Protein AF-0000000086877963 (afdb_homodimer)

Secondary structure (DSSP, 8-state):
--EEEEEEEEPSEEE--HHHHHHHH-TT----EEEE-SSTT-EEEEEEEEEE-SS-EEEEEEEEES--SS-EEEE-HHHHHHHT--PPEE-TT--TT---EEEE-SS-EEEESS-EEEEPPEEEE-HHHHHHHT--TT-EEEEEE-STT-EEEEEEEEEE-TTPPSEEEEEHHHHHHHT--TT-EEEE--/--EEEEEEEEPSEEE--HHHHHHHH-TT----EEEE-SSTT-EEEEEEEEEE-SS-EEEEEEEEES--SS-EEEE-HHHHHHHT--PPEE-TT--TT---EEEE-SS-EEEESS-EEEEPPEEEE-HHHHHHHT--TT-EEEEEE-STT-EEEEEEEEEE-TTPPSEEEEEHHHHHHHT--TT-EEEE--

Structure (mmCIF, N/CA/C/O backbone):
data_AF-0000000086877963-model_v1
#
loop_
_entity.id
_entity.type
_entity.pdbx_description
1 polymer 'Phosphate propanoyltransferase'
#
loop_
_atom_site.group_PDB
_atom_site.id
_atom_site.type_symbol
_atom_site.label_atom_id
_atom_site.label_alt_id
_atom_site.label_comp_id
_atom_site.label_asym_id
_atom_site.label_entity_id
_atom_site.label_seq_id
_atom_site.pdbx_PDB_ins_code
_atom_site.Cartn_x
_atom_site.Cartn_y
_atom_site.Cartn_z
_atom_site.occupancy
_atom_site.B_iso_or_equiv
_atom_site.auth_seq_id
_atom_site.auth_comp_id
_atom_site.auth_asym_id
_atom_site.auth_atom_id
_atom_site.pdbx_PDB_model_num
ATOM 1 N N . MET A 1 1 ? -25.719 -16.641 6.152 1 72.56 1 MET A N 1
ATOM 2 C CA . MET A 1 1 ? -24.453 -17.188 6.598 1 72.56 1 MET A CA 1
ATOM 3 C C . MET A 1 1 ? -23.297 -16.266 6.195 1 72.56 1 MET A C 1
ATOM 5 O O . MET A 1 1 ? -23.312 -15.688 5.105 1 72.56 1 MET A O 1
ATOM 9 N N . THR A 1 2 ? -22.266 -15.891 7.117 1 88.88 2 THR A N 1
ATOM 10 C CA . THR A 1 2 ? -21.125 -15.031 6.855 1 88.88 2 THR A CA 1
ATOM 11 C C . THR A 1 2 ? -20.078 -15.75 5.996 1 88.88 2 THR A C 1
ATOM 13 O O . THR A 1 2 ? -19.766 -16.922 6.242 1 88.88 2 THR A O 1
ATOM 16 N N . LYS A 1 3 ? -19.781 -15.211 4.777 1 96.75 3 LYS A N 1
ATOM 17 C CA . LYS A 1 3 ? -18.766 -15.758 3.881 1 96.75 3 LYS A CA 1
ATOM 18 C C . LYS A 1 3 ? -17.391 -15.188 4.203 1 96.75 3 LYS A C 1
ATOM 20 O O . LYS A 1 3 ? -17.078 -14.047 3.859 1 96.75 3 LYS A O 1
ATOM 25 N N . THR A 1 4 ? -16.625 -16.016 4.969 1 97.81 4 THR A N 1
ATOM 26 C CA . THR A 1 4 ? -15.305 -15.555 5.367 1 97.81 4 THR A CA 1
ATOM 27 C C . THR A 1 4 ? -14.211 -16.375 4.668 1 97.81 4 THR A C 1
ATOM 29 O O . THR A 1 4 ? -14.398 -17.562 4.395 1 97.81 4 THR A O 1
ATOM 32 N N . VAL A 1 5 ? -13.156 -15.75 4.367 1 98.19 5 VAL A N 1
ATOM 33 C CA . VAL A 1 5 ? -12.031 -16.391 3.693 1 98.19 5 VAL A CA 1
ATOM 34 C C . VAL A 1 5 ? -10.727 -16.016 4.395 1 98.19 5 VAL A C 1
ATOM 36 O O . VAL A 1 5 ? -10.586 -14.898 4.895 1 98.19 5 VAL A O 1
ATOM 39 N N . PRO A 1 6 ? -9.773 -16.953 4.484 1 98.31 6 PRO A N 1
ATOM 40 C CA . PRO A 1 6 ? -8.453 -16.562 4.98 1 98.31 6 PRO A CA 1
ATOM 41 C C . PRO A 1 6 ? -7.711 -15.633 4.031 1 98.31 6 PRO A C 1
ATOM 43 O O . PRO A 1 6 ? -7.852 -15.742 2.811 1 98.31 6 PRO A O 1
ATOM 46 N N . VAL A 1 7 ? -6.922 -14.734 4.633 1 98.62 7 VAL A N 1
ATOM 47 C CA . VAL A 1 7 ? -6.176 -13.758 3.84 1 98.62 7 VAL A CA 1
ATOM 48 C C . VAL A 1 7 ? -4.727 -14.219 3.689 1 98.62 7 VAL A C 1
ATOM 50 O O . VAL A 1 7 ? -4.059 -14.523 4.68 1 98.62 7 VAL A O 1
ATOM 53 N N . GLY A 1 8 ? -4.293 -14.359 2.484 1 98.38 8 GLY A N 1
ATOM 54 C CA . GLY A 1 8 ? -2.887 -14.531 2.158 1 98.38 8 GLY A CA 1
ATOM 55 C C . GLY A 1 8 ? -2.254 -13.273 1.584 1 98.38 8 GLY A C 1
ATOM 56 O O . GLY A 1 8 ? -2.672 -12.789 0.53 1 98.38 8 GLY A O 1
ATOM 57 N N . VAL A 1 9 ? -1.274 -12.742 2.283 1 98.38 9 VAL A N 1
ATOM 58 C CA . VAL A 1 9 ? -0.547 -11.578 1.785 1 98.38 9 VAL A CA 1
ATOM 59 C C . VAL A 1 9 ? 0.636 -12.039 0.934 1 98.38 9 VAL A C 1
ATOM 61 O O . VAL A 1 9 ? 1.526 -12.734 1.422 1 98.38 9 VAL A O 1
ATOM 64 N N . SER A 1 10 ? 0.587 -11.586 -0.248 1 97.25 10 SER A N 1
ATOM 65 C CA . SER A 1 10 ? 1.63 -12 -1.181 1 97.25 10 SER A CA 1
ATOM 66 C C . SER A 1 10 ? 2.744 -10.961 -1.262 1 97.25 10 SER A C 1
ATOM 68 O O . SER A 1 10 ? 2.527 -9.844 -1.734 1 97.25 10 SER A O 1
ATOM 70 N N . ALA A 1 11 ? 3.924 -11.352 -0.875 1 96.31 11 ALA A N 1
ATOM 71 C CA . ALA A 1 11 ? 5.125 -10.562 -1.152 1 96.31 11 ALA A CA 1
ATOM 72 C C . ALA A 1 11 ? 5.586 -10.758 -2.594 1 96.31 11 ALA A C 1
ATOM 74 O O . ALA A 1 11 ? 4.992 -11.539 -3.342 1 96.31 11 ALA A O 1
ATOM 75 N N . ARG A 1 12 ? 6.535 -9.93 -2.988 1 98.69 12 ARG A N 1
ATOM 76 C CA . ARG A 1 12 ? 7.086 -10.133 -4.324 1 98.69 12 ARG A CA 1
ATOM 77 C C . ARG A 1 12 ? 7.645 -11.547 -4.48 1 98.69 12 ARG A C 1
ATOM 79 O O . ARG A 1 12 ? 8.266 -12.078 -3.559 1 98.69 12 ARG A O 1
ATOM 86 N N . HIS A 1 13 ? 7.371 -12.156 -5.562 1 98.88 13 HIS A N 1
ATOM 87 C CA . HIS A 1 13 ? 7.828 -13.508 -5.867 1 98.88 13 HIS A CA 1
ATOM 88 C C . HIS A 1 13 ? 7.867 -13.75 -7.375 1 98.88 13 HIS A C 1
ATOM 90 O O . HIS A 1 13 ? 7.348 -12.945 -8.148 1 98.88 13 HIS A O 1
ATOM 96 N N . ILE A 1 14 ? 8.492 -14.875 -7.695 1 98.94 14 ILE A N 1
ATOM 97 C CA . ILE A 1 14 ? 8.648 -15.148 -9.117 1 98.94 14 ILE A CA 1
ATOM 98 C C . ILE A 1 14 ? 8.375 -16.625 -9.398 1 98.94 14 ILE A C 1
ATOM 100 O O . ILE A 1 14 ? 8.727 -17.484 -8.594 1 98.94 14 ILE A O 1
ATOM 104 N N . HIS A 1 15 ? 7.684 -16.844 -10.445 1 98.88 15 HIS A N 1
ATOM 105 C CA . HIS A 1 15 ? 7.582 -18.156 -11.07 1 98.88 15 HIS A CA 1
ATOM 106 C C . HIS A 1 15 ? 8.547 -18.297 -12.242 1 98.88 15 HIS A C 1
ATOM 108 O O . HIS A 1 15 ? 8.719 -17.344 -13.023 1 98.88 15 HIS A O 1
ATOM 114 N N . VAL A 1 16 ? 9.117 -19.484 -12.383 1 98.94 16 VAL A N 1
ATOM 115 C CA . VAL A 1 16 ? 10.133 -19.625 -13.422 1 98.94 16 VAL A CA 1
ATOM 116 C C . VAL A 1 16 ? 9.859 -20.875 -14.258 1 98.94 16 VAL A C 1
ATOM 118 O O . VAL A 1 16 ? 9.297 -21.844 -13.758 1 98.94 16 VAL A O 1
ATOM 121 N N . SER A 1 17 ? 10.258 -20.781 -15.508 1 98.81 17 SER A N 1
ATOM 122 C CA . SER A 1 17 ? 10.227 -21.969 -16.375 1 98.81 17 SER A CA 1
ATOM 123 C C . SER A 1 17 ? 11.422 -22.875 -16.109 1 98.81 17 SER A C 1
ATOM 125 O O . SER A 1 17 ? 12.43 -22.438 -15.555 1 98.81 17 SER A O 1
ATOM 127 N N . GLN A 1 18 ? 11.234 -24.109 -16.562 1 98.5 18 GLN A N 1
ATOM 128 C CA . GLN A 1 18 ? 12.344 -25.047 -16.391 1 98.5 18 GLN A CA 1
ATOM 129 C C . GLN A 1 18 ? 13.578 -24.562 -17.156 1 98.5 18 GLN A C 1
ATOM 131 O O . GLN A 1 18 ? 14.703 -24.688 -16.672 1 98.5 18 GLN A O 1
ATOM 136 N N . GLU A 1 19 ? 13.375 -24.094 -18.344 1 98.56 19 GLU A N 1
ATOM 137 C CA . GLU A 1 19 ? 14.477 -23.547 -19.125 1 98.56 19 GLU A CA 1
ATOM 138 C C . GLU A 1 19 ? 15.227 -22.453 -18.359 1 98.56 19 GLU A C 1
ATOM 140 O O . GLU A 1 19 ? 16.453 -22.469 -18.297 1 98.56 19 GLU A O 1
ATOM 145 N N . HIS A 1 20 ? 14.484 -21.578 -17.688 1 98.88 20 HIS A N 1
ATOM 146 C CA . HIS A 1 20 ? 15.117 -20.484 -16.969 1 98.88 20 HIS A CA 1
ATOM 147 C C . HIS A 1 20 ? 15.75 -20.969 -15.672 1 98.88 20 HIS A C 1
ATOM 149 O O . HIS A 1 20 ? 16.781 -20.438 -15.234 1 98.88 20 HIS A O 1
ATOM 155 N N . VAL A 1 21 ? 15.188 -22 -15.047 1 98.88 21 VAL A N 1
ATOM 156 C CA . VAL A 1 21 ? 15.836 -22.609 -13.883 1 98.88 21 VAL A CA 1
ATOM 157 C C . VAL A 1 21 ? 17.25 -23.062 -14.258 1 98.88 21 VAL A C 1
ATOM 159 O O . VAL A 1 21 ? 18.203 -22.797 -13.539 1 98.88 21 VAL A O 1
ATOM 162 N N . GLU A 1 22 ? 17.297 -23.672 -15.383 1 98.81 22 GLU A N 1
ATOM 163 C CA . GLU A 1 22 ? 18.578 -24.219 -15.805 1 98.81 22 GLU A CA 1
ATOM 164 C C . GLU A 1 22 ? 19.562 -23.109 -16.156 1 98.81 22 GLU A C 1
ATOM 166 O O . GLU A 1 22 ? 20.766 -23.234 -15.906 1 98.81 22 GLU A O 1
ATOM 171 N N . ILE A 1 23 ? 19.109 -22.047 -16.734 1 98.81 23 ILE A N 1
ATOM 172 C CA . ILE A 1 23 ? 19.969 -20.906 -17.047 1 98.81 23 ILE A CA 1
ATOM 173 C C . ILE A 1 23 ? 20.453 -20.266 -15.758 1 98.81 23 ILE A C 1
ATOM 175 O O . ILE A 1 23 ? 21.641 -19.922 -15.625 1 98.81 23 ILE A O 1
ATOM 179 N N . LEU A 1 24 ? 19.578 -20.141 -14.773 1 98.88 24 LEU A N 1
ATOM 180 C CA . LEU A 1 24 ? 19.828 -19.344 -13.578 1 98.88 24 LEU A CA 1
ATOM 181 C C . LEU A 1 24 ? 20.625 -20.156 -12.555 1 98.88 24 LEU A C 1
ATOM 183 O O . LEU A 1 24 ? 21.359 -19.578 -11.75 1 98.88 24 LEU A O 1
ATOM 187 N N . PHE A 1 25 ? 20.531 -21.5 -12.562 1 98.81 25 PHE A N 1
ATOM 188 C CA . PHE A 1 25 ? 21.094 -22.281 -11.469 1 98.81 25 PHE A CA 1
ATOM 189 C C . PHE A 1 25 ? 21.984 -23.406 -12.008 1 98.81 25 PHE A C 1
ATOM 191 O O . PHE A 1 25 ? 22.688 -24.062 -11.242 1 98.81 25 PHE A O 1
ATOM 198 N N . GLY A 1 26 ? 21.922 -23.641 -13.281 1 98.75 26 GLY A N 1
ATOM 199 C CA . GLY A 1 26 ? 22.734 -24.656 -13.906 1 98.75 26 GLY A CA 1
ATOM 200 C C . GLY A 1 26 ? 21.906 -25.75 -14.586 1 98.75 26 GLY A C 1
ATOM 201 O O . GLY A 1 26 ? 20.812 -26.062 -14.141 1 98.75 26 GLY A O 1
ATOM 202 N N . LYS A 1 27 ? 22.531 -26.391 -15.656 1 98.19 27 LYS A N 1
ATOM 203 C CA . LYS A 1 27 ? 21.859 -27.422 -16.422 1 98.19 27 LYS A CA 1
ATOM 204 C C . LYS A 1 27 ? 21.438 -28.594 -15.531 1 98.19 27 LYS A C 1
ATOM 206 O O . LYS A 1 27 ? 22.234 -29.078 -14.734 1 98.19 27 LYS A O 1
ATOM 211 N N . GLY A 1 28 ? 20.188 -28.953 -15.609 1 98.06 28 GLY A N 1
ATOM 212 C CA . GLY A 1 28 ? 19.672 -30.109 -14.883 1 98.06 28 GLY A CA 1
ATOM 213 C C . GLY A 1 28 ? 19.219 -29.766 -13.469 1 98.06 28 GLY A C 1
ATOM 214 O O . GLY A 1 28 ? 18.75 -30.641 -12.742 1 98.06 28 GLY A O 1
ATOM 215 N N . TYR A 1 29 ? 19.359 -28.547 -13.086 1 98.44 29 TYR A N 1
ATOM 216 C CA . TYR A 1 29 ? 18.984 -28.141 -11.734 1 98.44 29 TYR A CA 1
ATOM 217 C C . TYR A 1 29 ? 17.484 -28.266 -11.508 1 98.44 29 TYR A C 1
ATOM 219 O O . TYR A 1 29 ? 16.688 -28 -12.414 1 98.44 29 TYR A O 1
ATOM 227 N N . GLU A 1 30 ? 17.047 -28.656 -10.297 1 98.38 30 GLU A N 1
ATOM 228 C CA . GLU A 1 30 ? 15.648 -28.719 -9.891 1 98.38 30 GLU A CA 1
ATOM 229 C C . GLU A 1 30 ? 15.398 -27.891 -8.633 1 98.38 30 GLU A C 1
ATOM 231 O O . GLU A 1 30 ? 16.188 -27.922 -7.691 1 98.38 30 GLU A O 1
ATOM 236 N N . LEU A 1 31 ? 14.297 -27.188 -8.656 1 98.75 31 LEU A N 1
ATOM 237 C CA . LEU A 1 31 ? 13.93 -26.406 -7.477 1 98.75 31 LEU A CA 1
ATOM 238 C C . LEU A 1 31 ? 13.734 -27.328 -6.27 1 98.75 31 LEU A C 1
ATOM 240 O O . LEU A 1 31 ? 13.281 -28.469 -6.414 1 98.75 31 LEU A O 1
ATOM 244 N N . THR A 1 32 ? 14.023 -26.766 -5.129 1 98.56 32 THR A N 1
ATOM 245 C CA . THR A 1 32 ? 13.812 -27.516 -3.893 1 98.56 32 THR A CA 1
ATOM 246 C C . THR A 1 32 ? 12.82 -26.797 -2.99 1 98.56 32 THR A C 1
ATOM 248 O O . THR A 1 32 ? 12.844 -25.562 -2.881 1 98.56 32 THR A O 1
ATOM 251 N N . GLU A 1 33 ? 11.992 -27.578 -2.359 1 98.5 33 GLU A N 1
ATOM 252 C CA . GLU A 1 33 ? 10.922 -27 -1.547 1 98.5 33 GLU A CA 1
ATOM 253 C C . GLU A 1 33 ? 11.461 -26.484 -0.218 1 98.5 33 GLU A C 1
ATOM 255 O O . GLU A 1 33 ? 12.133 -27.203 0.515 1 98.5 33 GLU A O 1
ATOM 260 N N . PHE A 1 34 ? 11.328 -25.25 0.099 1 98.69 34 PHE A N 1
ATOM 261 C CA . PHE A 1 34 ? 11.586 -24.641 1.398 1 98.69 34 PHE A CA 1
ATOM 262 C C . PHE A 1 34 ? 10.398 -24.844 2.336 1 98.69 34 PHE A C 1
ATOM 264 O O . PHE A 1 34 ? 10.562 -25.375 3.439 1 98.69 34 PHE A O 1
ATOM 271 N N . LYS A 1 35 ? 9.125 -24.5 1.791 1 97.94 35 LYS A N 1
ATOM 272 C CA . LYS A 1 35 ? 7.895 -24.719 2.547 1 97.94 35 LYS A CA 1
ATOM 273 C C . LYS A 1 35 ? 6.676 -24.75 1.625 1 97.94 35 LYS A C 1
ATOM 275 O O . LYS A 1 35 ? 6.648 -24.047 0.61 1 97.94 35 LYS A O 1
ATOM 280 N N . PRO A 1 36 ? 5.637 -25.484 2.131 1 97.94 36 PRO A N 1
ATOM 281 C CA . PRO A 1 36 ? 4.402 -25.516 1.344 1 97.94 36 PRO A CA 1
ATOM 282 C C . PRO A 1 36 ? 3.605 -24.219 1.45 1 97.94 36 PRO A C 1
ATOM 284 O O . PRO A 1 36 ? 3.689 -23.516 2.463 1 97.94 36 PRO A O 1
ATOM 287 N N . LEU A 1 37 ? 2.869 -23.938 0.411 1 97.56 37 LEU A N 1
ATOM 288 C CA . LEU A 1 37 ? 1.969 -22.797 0.415 1 97.56 37 LEU A CA 1
ATOM 289 C C . LEU A 1 37 ? 0.523 -23.234 0.613 1 97.56 37 LEU A C 1
ATOM 291 O O . LEU A 1 37 ? 0.254 -24.422 0.811 1 97.56 37 LEU A O 1
ATOM 295 N N . SER A 1 38 ? -0.402 -22.25 0.638 1 95.75 38 SER A N 1
ATOM 296 C CA . SER A 1 38 ? -1.805 -22.516 0.932 1 95.75 38 SER A CA 1
ATOM 297 C C . SER A 1 38 ? -2.457 -23.328 -0.187 1 95.75 38 SER A C 1
ATOM 299 O O . SER A 1 38 ? -3.389 -24.094 0.057 1 95.75 38 SER A O 1
ATOM 301 N N . GLN A 1 39 ? -1.96 -23.219 -1.414 1 97.5 39 GLN A N 1
ATOM 302 C CA . GLN A 1 39 ? -2.525 -23.938 -2.547 1 97.5 39 GLN A CA 1
ATOM 303 C C . GLN A 1 39 ? -1.869 -25.297 -2.709 1 97.5 39 GLN A C 1
ATOM 305 O O . GLN A 1 39 ? -0.648 -25.422 -2.596 1 97.5 39 GLN A O 1
ATOM 310 N N . PRO A 1 40 ? -2.707 -26.281 -3.027 1 97.31 40 PRO A N 1
ATOM 311 C CA . PRO A 1 40 ? -2.168 -27.641 -3.139 1 97.31 40 PRO A CA 1
ATOM 312 C C . PRO A 1 40 ? -1.064 -27.75 -4.188 1 97.31 40 PRO A C 1
ATOM 314 O O . PRO A 1 40 ? -1.224 -27.266 -5.312 1 97.31 40 PRO A O 1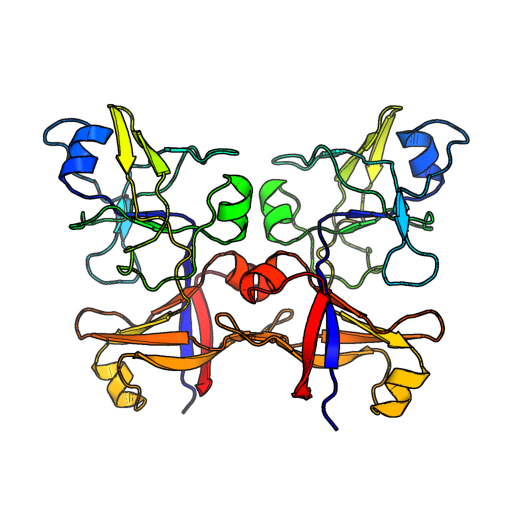
ATOM 317 N N . GLY A 1 41 ? 0.026 -28.375 -3.811 1 97.12 41 GLY A N 1
ATOM 318 C CA . GLY A 1 41 ? 1.11 -28.672 -4.734 1 97.12 41 GLY A CA 1
ATOM 319 C C . GLY A 1 41 ? 2.033 -27.484 -4.965 1 97.12 41 GLY A C 1
ATOM 320 O O . GLY A 1 41 ? 3.07 -27.625 -5.617 1 97.12 41 GLY A O 1
ATOM 321 N N . GLN A 1 42 ? 1.684 -26.344 -4.457 1 98 42 GLN A N 1
ATOM 322 C CA . GLN A 1 42 ? 2.506 -25.156 -4.586 1 98 42 GLN A CA 1
ATOM 323 C C . GLN A 1 42 ? 3.436 -24.984 -3.387 1 98 42 GLN A C 1
ATOM 325 O O . GLN A 1 42 ? 3.076 -25.344 -2.264 1 98 42 GLN A O 1
ATOM 330 N N . TYR A 1 43 ? 4.613 -24.453 -3.627 1 98.62 43 TYR A N 1
ATOM 331 C CA . TYR A 1 43 ? 5.566 -24.297 -2.531 1 98.62 43 TYR A CA 1
ATOM 332 C C . TYR A 1 43 ? 6.5 -23.109 -2.789 1 98.62 43 TYR A C 1
ATOM 334 O O . TYR A 1 43 ? 6.684 -22.703 -3.936 1 98.62 43 TYR A O 1
ATOM 342 N N . ALA A 1 44 ? 6.934 -22.516 -1.75 1 98.75 44 ALA A N 1
ATOM 343 C CA . ALA A 1 44 ? 8.102 -21.641 -1.829 1 98.75 44 ALA A CA 1
ATOM 344 C C . ALA A 1 44 ? 9.391 -22.453 -1.935 1 98.75 44 ALA A C 1
ATOM 346 O O . ALA A 1 44 ? 9.586 -23.406 -1.193 1 98.75 44 ALA A O 1
ATOM 347 N N . ALA A 1 45 ? 10.188 -22.062 -2.84 1 98.88 45 ALA A N 1
ATOM 348 C CA . ALA A 1 45 ? 11.445 -22.781 -3.039 1 98.88 45 ALA A CA 1
ATOM 349 C C . ALA A 1 45 ? 12.555 -22.219 -2.162 1 98.88 45 ALA A C 1
ATOM 351 O O . ALA A 1 45 ? 12.453 -21.078 -1.695 1 98.88 45 ALA A O 1
ATOM 352 N N . ASN A 1 46 ? 13.562 -23 -1.974 1 98.81 46 ASN A N 1
ATOM 353 C CA . ASN A 1 46 ? 14.773 -22.5 -1.317 1 98.81 46 ASN A CA 1
ATOM 354 C C . ASN A 1 46 ? 15.484 -21.453 -2.164 1 98.81 46 ASN A C 1
ATOM 356 O O . ASN A 1 46 ? 16.141 -20.562 -1.629 1 98.81 46 ASN A O 1
ATOM 360 N N . GLU A 1 47 ? 15.359 -21.594 -3.41 1 98.88 47 GLU A N 1
ATOM 361 C CA . GLU A 1 47 ? 16.078 -20.75 -4.371 1 98.8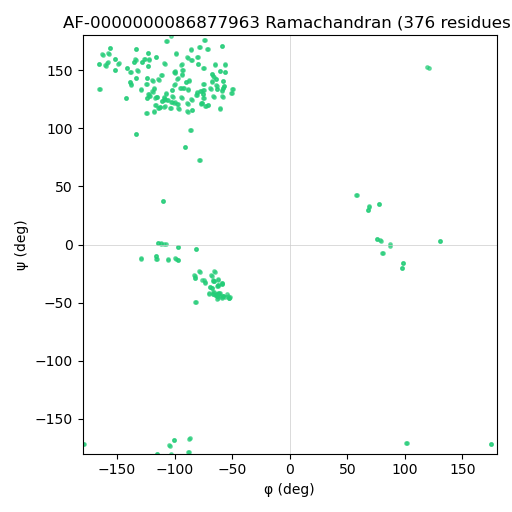8 47 GLU A CA 1
ATOM 362 C C . GLU A 1 47 ? 15.461 -19.359 -4.453 1 98.88 47 GLU A C 1
ATOM 364 O O . GLU A 1 47 ? 14.234 -19.203 -4.418 1 98.88 47 GLU A O 1
ATOM 369 N N . THR A 1 48 ? 16.312 -18.406 -4.504 1 98.88 48 THR A N 1
ATOM 370 C CA . THR A 1 48 ? 15.953 -17.016 -4.777 1 98.88 48 THR A CA 1
ATOM 371 C C . THR A 1 48 ? 16.766 -16.469 -5.941 1 98.88 48 THR A C 1
ATOM 373 O O . THR A 1 48 ? 17.781 -17.047 -6.324 1 98.88 48 THR A O 1
ATOM 376 N N . VAL A 1 49 ? 16.281 -15.414 -6.547 1 98.94 49 VAL A N 1
ATOM 377 C CA . VAL A 1 49 ? 16.984 -14.742 -7.637 1 98.94 49 VAL A CA 1
ATOM 378 C C . VAL A 1 49 ? 16.953 -13.234 -7.418 1 98.94 49 VAL A C 1
ATOM 380 O O . VAL A 1 49 ? 16.141 -12.727 -6.645 1 98.94 49 VAL A O 1
ATOM 383 N N . ALA A 1 50 ? 17.859 -12.555 -8.047 1 98.94 50 ALA A N 1
ATOM 384 C CA . ALA A 1 50 ? 17.797 -11.102 -8.133 1 98.94 50 ALA A CA 1
ATOM 385 C C . ALA A 1 50 ? 16.969 -10.664 -9.336 1 98.94 50 ALA A C 1
ATOM 387 O O . ALA A 1 50 ? 17 -11.305 -10.391 1 98.94 50 ALA A O 1
ATOM 388 N N . VAL A 1 51 ? 16.203 -9.648 -9.188 1 98.94 51 VAL A N 1
ATOM 389 C CA . VAL A 1 51 ? 15.523 -9.016 -10.312 1 98.94 51 VAL A CA 1
ATOM 390 C C . VAL A 1 51 ? 15.992 -7.57 -10.453 1 98.94 51 VAL A C 1
ATOM 392 O O . VAL A 1 51 ? 16.078 -6.84 -9.461 1 98.94 51 VAL A O 1
ATOM 395 N N . ILE A 1 52 ? 16.297 -7.16 -11.656 1 98.81 52 ILE A N 1
ATOM 396 C CA . ILE A 1 52 ? 16.969 -5.891 -11.906 1 98.81 52 ILE A CA 1
ATOM 397 C C . ILE A 1 52 ? 16.141 -5.039 -12.859 1 98.81 52 ILE A C 1
ATOM 399 O O . ILE A 1 52 ? 15.969 -5.391 -14.023 1 98.81 52 ILE A O 1
ATOM 403 N N . GLY A 1 53 ? 15.617 -3.939 -12.367 1 98.19 53 GLY A N 1
ATOM 404 C CA . GLY A 1 53 ? 14.898 -2.979 -13.188 1 98.19 53 GLY A CA 1
ATOM 405 C C . GLY A 1 53 ? 15.734 -1.776 -13.57 1 98.19 53 GLY A C 1
ATOM 406 O O . GLY A 1 53 ? 16.953 -1.772 -13.375 1 98.19 53 GLY A O 1
ATOM 407 N N . SER A 1 54 ? 15.117 -0.762 -14.102 1 98 54 SER A N 1
ATOM 408 C CA . SER A 1 54 ? 15.82 0.4 -14.641 1 98 54 SER A CA 1
ATOM 409 C C . SER A 1 54 ? 16.266 1.337 -13.523 1 98 54 SER A C 1
ATOM 411 O O . SER A 1 54 ? 17.219 2.109 -13.695 1 98 54 SER A O 1
ATOM 413 N N . LYS A 1 55 ? 15.641 1.286 -12.375 1 97.06 55 LYS A N 1
ATOM 414 C CA . LYS A 1 55 ? 15.938 2.25 -11.32 1 97.06 55 LYS A CA 1
ATOM 415 C C . LYS A 1 55 ? 16.531 1.561 -10.102 1 97.06 55 LYS A C 1
ATOM 417 O O . LYS A 1 55 ? 17 2.225 -9.164 1 97.06 55 LYS A O 1
ATOM 422 N N . GLY A 1 56 ? 16.422 0.244 -10.125 1 97.5 56 GLY A N 1
ATOM 423 C CA . GLY A 1 56 ? 16.875 -0.502 -8.961 1 97.5 56 GLY A CA 1
ATOM 424 C C . GLY A 1 56 ? 16.719 -2.004 -9.117 1 97.5 56 GLY A C 1
ATOM 425 O O . GLY A 1 56 ? 16.484 -2.496 -10.227 1 97.5 56 GLY A O 1
ATOM 426 N N . GLN A 1 57 ? 16.984 -2.719 -7.941 1 98.44 57 GLN A N 1
ATOM 427 C CA . GLN A 1 57 ? 16.891 -4.176 -7.984 1 98.44 57 GLN A CA 1
ATOM 428 C C . GLN A 1 57 ? 16.438 -4.738 -6.641 1 98.44 57 GLN A C 1
ATOM 430 O O . GLN A 1 57 ? 16.5 -4.047 -5.621 1 98.44 57 GLN A O 1
ATOM 435 N N . PHE A 1 58 ? 15.898 -5.867 -6.684 1 98.44 58 PHE A N 1
ATOM 436 C CA . PHE A 1 58 ? 15.734 -6.711 -5.508 1 98.44 58 PHE A CA 1
ATOM 437 C C . PHE A 1 58 ? 16.656 -7.918 -5.57 1 98.44 58 PHE A C 1
ATOM 439 O O . PHE A 1 58 ? 16.594 -8.711 -6.516 1 98.44 58 PHE A O 1
ATOM 446 N N . ASP A 1 59 ? 17.422 -8.094 -4.535 1 98.38 59 ASP A N 1
ATOM 447 C CA . ASP A 1 59 ? 18.516 -9.07 -4.59 1 98.38 59 ASP A CA 1
ATOM 448 C C . ASP A 1 59 ? 18 -10.477 -4.309 1 98.38 59 ASP A C 1
ATOM 450 O O . ASP A 1 59 ? 18.594 -11.461 -4.754 1 98.38 59 ASP A O 1
ATOM 454 N N . LYS A 1 60 ? 17 -10.547 -3.58 1 98.38 60 LYS A N 1
ATOM 455 C CA . LYS A 1 60 ? 16.5 -11.852 -3.166 1 98.38 60 LYS A CA 1
ATOM 456 C C . LYS A 1 60 ? 14.984 -11.93 -3.342 1 98.38 60 LYS A C 1
ATOM 458 O O . LYS A 1 60 ? 14.227 -11.547 -2.447 1 98.38 60 LYS A O 1
ATOM 463 N N . VAL A 1 61 ? 14.594 -12.453 -4.453 1 98.88 61 VAL A N 1
ATOM 464 C CA . VAL A 1 61 ? 13.188 -12.695 -4.742 1 98.88 61 VAL A CA 1
ATOM 465 C C . VAL A 1 61 ? 12.898 -14.195 -4.711 1 98.88 61 VAL A C 1
ATOM 467 O O . VAL A 1 61 ? 13.539 -14.969 -5.422 1 98.88 61 VAL A O 1
ATOM 470 N N . ARG A 1 62 ? 11.969 -14.555 -3.928 1 98.88 62 ARG A N 1
ATOM 471 C CA . ARG A 1 62 ? 11.641 -15.961 -3.703 1 98.88 62 ARG A CA 1
ATOM 472 C C . ARG A 1 62 ? 11.016 -16.578 -4.945 1 98.88 62 ARG A C 1
ATOM 474 O O . ARG A 1 62 ? 10.164 -15.969 -5.594 1 98.88 62 ARG A O 1
ATOM 481 N N . ILE A 1 63 ? 11.484 -17.734 -5.273 1 98.94 63 ILE A N 1
ATOM 482 C CA . ILE A 1 63 ? 10.859 -18.5 -6.34 1 98.94 63 ILE A CA 1
ATOM 483 C C . ILE A 1 63 ? 9.734 -19.359 -5.762 1 98.94 63 ILE A C 1
ATOM 485 O O . ILE A 1 63 ? 9.906 -19.984 -4.711 1 98.94 63 ILE A O 1
ATOM 489 N N . LEU A 1 64 ? 8.625 -19.328 -6.41 1 98.88 64 LEU A N 1
ATOM 490 C CA . LEU A 1 64 ? 7.555 -20.266 -6.094 1 98.88 64 LEU A CA 1
ATOM 491 C C . LEU A 1 64 ? 7.504 -21.391 -7.117 1 98.88 64 LEU A C 1
ATOM 493 O O . LEU A 1 64 ? 7.625 -21.156 -8.32 1 98.88 64 LEU A O 1
ATOM 497 N N . GLY A 1 65 ? 7.402 -22.594 -6.551 1 98.62 65 GLY A N 1
ATOM 498 C CA . GLY A 1 65 ? 7.301 -23.766 -7.418 1 98.62 65 GLY A CA 1
ATOM 499 C C . GLY A 1 65 ? 5.91 -24.375 -7.438 1 98.62 65 GLY A C 1
ATOM 500 O O . GLY A 1 65 ? 5.035 -23.953 -6.68 1 98.62 65 GLY A O 1
ATOM 501 N N . PRO A 1 66 ? 5.699 -25.406 -8.305 1 98.38 66 PRO A N 1
ATOM 502 C CA . PRO A 1 66 ? 6.68 -25.953 -9.25 1 98.38 66 PRO A CA 1
ATOM 503 C C . PRO A 1 66 ? 6.918 -25.031 -10.445 1 98.38 66 PRO A C 1
ATOM 505 O O . PRO A 1 66 ? 6.344 -23.938 -10.523 1 98.38 66 PRO A O 1
ATOM 508 N N . VAL A 1 67 ? 7.824 -25.391 -11.289 1 98.75 67 VAL A N 1
ATOM 509 C CA . VAL A 1 67 ? 8.109 -24.609 -12.484 1 98.75 67 VAL A CA 1
ATOM 510 C C . VAL A 1 67 ? 6.836 -24.438 -13.305 1 98.75 67 VAL A C 1
ATOM 512 O O . VAL A 1 67 ? 5.91 -25.25 -13.203 1 98.75 67 VAL A O 1
ATOM 515 N N . ARG A 1 68 ? 6.805 -23.375 -14.094 1 98.19 68 ARG A N 1
ATOM 516 C CA . ARG A 1 68 ? 5.68 -23.062 -14.969 1 98.19 68 ARG A CA 1
ATOM 517 C C . ARG A 1 68 ? 6.141 -22.938 -16.422 1 98.19 68 ARG A C 1
ATOM 519 O O . ARG A 1 68 ? 7.34 -22.859 -16.688 1 98.19 68 ARG A O 1
ATOM 526 N N . PRO A 1 69 ? 5.121 -22.969 -17.281 1 97.69 69 PRO A N 1
ATOM 527 C CA . PRO A 1 69 ? 5.504 -22.844 -18.703 1 97.69 69 PRO A CA 1
ATOM 528 C C . PRO A 1 69 ? 6.164 -21.5 -19.016 1 97.69 69 PRO A C 1
ATOM 530 O O . PRO A 1 69 ? 7.078 -21.453 -19.844 1 97.69 69 PRO A O 1
ATOM 533 N N . GLU A 1 70 ? 5.711 -20.453 -18.359 1 98.12 70 GLU A N 1
ATOM 534 C CA . GLU A 1 70 ? 6.258 -19.109 -18.578 1 98.12 70 GLU A CA 1
ATOM 535 C C . GLU A 1 70 ? 6.746 -18.5 -17.266 1 98.12 70 GLU A C 1
ATOM 537 O O . GLU A 1 70 ? 6.125 -18.688 -16.219 1 98.12 70 GLU A O 1
ATOM 542 N N . THR A 1 71 ? 7.848 -17.766 -17.375 1 98.88 71 THR A N 1
ATOM 543 C CA . THR A 1 71 ? 8.383 -17.031 -16.234 1 98.88 71 THR A CA 1
ATOM 544 C C . THR A 1 71 ? 7.578 -15.766 -15.969 1 98.88 71 THR A C 1
ATOM 546 O O . THR A 1 71 ? 7.25 -15.031 -16.906 1 98.88 71 THR A O 1
ATOM 549 N N . GLN A 1 72 ? 7.227 -15.57 -14.75 1 98.88 72 GLN A N 1
ATOM 550 C CA . GLN A 1 72 ? 6.375 -14.453 -14.352 1 98.88 72 GLN A CA 1
ATOM 551 C C . GLN A 1 72 ? 6.816 -13.883 -13.008 1 98.88 72 GLN A C 1
ATOM 553 O O . GLN A 1 72 ? 6.977 -14.625 -12.031 1 98.88 72 GLN A O 1
ATOM 558 N N . LEU A 1 73 ? 7.062 -12.57 -12.953 1 98.94 73 LEU A N 1
ATOM 559 C CA . LEU A 1 73 ? 7.371 -11.852 -11.727 1 98.94 73 LEU A CA 1
ATOM 560 C C . LEU A 1 73 ? 6.152 -11.078 -11.227 1 98.94 73 LEU A C 1
ATOM 562 O O . LEU A 1 73 ? 5.516 -10.352 -11.992 1 98.94 73 LEU A O 1
ATOM 566 N N . GLU A 1 74 ? 5.805 -11.289 -9.977 1 98.94 74 GLU A N 1
ATOM 567 C CA . GLU A 1 74 ? 4.727 -10.555 -9.32 1 98.94 74 GLU A CA 1
ATOM 568 C C . GLU A 1 74 ? 5.277 -9.609 -8.25 1 98.94 74 GLU A C 1
ATOM 570 O O . GLU A 1 74 ? 5.977 -10.047 -7.332 1 98.94 74 GLU A O 1
ATOM 575 N N . ILE A 1 75 ? 4.945 -8.367 -8.398 1 98.81 75 ILE A N 1
ATOM 576 C CA . ILE A 1 75 ? 5.406 -7.336 -7.477 1 98.81 75 ILE A CA 1
ATOM 577 C C . ILE A 1 75 ? 4.238 -6.441 -7.074 1 98.81 75 ILE A C 1
ATOM 579 O O . ILE A 1 75 ? 3.129 -6.586 -7.594 1 98.81 75 ILE A O 1
ATOM 583 N N . SER A 1 76 ? 4.426 -5.602 -6.059 1 98.56 76 SER A N 1
ATOM 584 C CA . SER A 1 76 ? 3.461 -4.562 -5.703 1 98.56 76 SER A CA 1
ATOM 585 C C . SER A 1 76 ? 3.691 -3.293 -6.516 1 98.56 76 SER A C 1
ATOM 587 O O . SER A 1 76 ? 4.707 -3.168 -7.207 1 98.56 76 SER A O 1
ATOM 589 N N . MET A 1 77 ? 2.729 -2.404 -6.445 1 98.19 77 MET A N 1
ATOM 590 C CA . MET A 1 77 ? 2.951 -1.103 -7.07 1 98.19 77 MET A CA 1
ATOM 591 C C . MET A 1 77 ? 4.137 -0.39 -6.43 1 98.19 77 MET A C 1
ATOM 593 O O . MET A 1 77 ? 4.945 0.224 -7.125 1 98.19 77 MET A O 1
ATOM 597 N N . THR A 1 78 ? 4.219 -0.465 -5.129 1 98.12 78 THR A N 1
ATOM 598 C CA . THR A 1 78 ? 5.371 0.082 -4.422 1 98.12 78 THR A CA 1
ATOM 599 C C . THR A 1 78 ? 6.672 -0.456 -5.004 1 98.12 78 THR A C 1
ATOM 601 O O . THR A 1 78 ? 7.598 0.309 -5.281 1 98.12 78 THR A O 1
ATOM 604 N N . ASP A 1 79 ? 6.742 -1.744 -5.238 1 98.19 79 ASP A N 1
ATOM 605 C CA . ASP A 1 79 ? 7.918 -2.377 -5.828 1 98.19 79 ASP A CA 1
ATOM 606 C C . ASP A 1 79 ? 8.172 -1.855 -7.242 1 98.19 79 ASP A C 1
ATOM 608 O O . ASP A 1 79 ? 9.32 -1.662 -7.641 1 98.19 79 ASP A O 1
ATOM 612 N N . SER A 1 80 ? 7.105 -1.77 -7.984 1 98.38 80 SER A N 1
ATOM 613 C CA . SER A 1 80 ? 7.211 -1.271 -9.352 1 98.38 80 SER A CA 1
ATOM 614 C C . SER A 1 80 ? 7.934 0.073 -9.391 1 98.38 80 SER A C 1
ATOM 616 O O . SER A 1 80 ? 8.828 0.276 -10.219 1 98.38 80 SER A O 1
ATOM 618 N N . PHE A 1 81 ? 7.562 0.967 -8.5 1 96.44 81 PHE A N 1
ATOM 619 C CA . PHE A 1 81 ? 8.211 2.27 -8.422 1 96.44 81 PHE A CA 1
ATOM 620 C C . PHE A 1 81 ? 9.68 2.117 -8.031 1 96.44 81 PHE A C 1
ATOM 622 O O . PHE A 1 81 ? 10.555 2.771 -8.609 1 96.44 81 PHE A O 1
ATOM 629 N N . ALA A 1 82 ? 9.953 1.294 -7.102 1 96.19 82 ALA A N 1
ATOM 630 C CA . ALA A 1 82 ? 11.289 1.146 -6.535 1 96.19 82 ALA A CA 1
ATOM 631 C C . ALA A 1 82 ? 12.281 0.677 -7.59 1 96.19 82 ALA A C 1
ATOM 633 O O . ALA A 1 82 ? 13.438 1.108 -7.598 1 96.19 82 ALA A O 1
ATOM 634 N N . ILE A 1 83 ? 11.812 -0.152 -8.5 1 98 83 ILE A N 1
ATOM 635 C CA . ILE A 1 83 ? 12.812 -0.729 -9.398 1 98 83 ILE A CA 1
ATOM 636 C C . ILE A 1 83 ? 12.602 -0.19 -10.812 1 98 83 ILE A C 1
ATOM 638 O O . ILE A 1 83 ? 13.281 -0.619 -11.75 1 98 83 ILE A O 1
ATOM 642 N N . GLY A 1 84 ? 11.656 0.655 -11.016 1 98.31 84 GLY A N 1
ATOM 643 C CA . GLY A 1 84 ? 11.484 1.347 -12.281 1 98.31 84 GLY A CA 1
ATOM 644 C C . GLY A 1 84 ? 10.859 0.477 -13.352 1 98.31 84 GLY A C 1
ATOM 645 O O . GLY A 1 84 ? 11.242 0.552 -14.523 1 98.31 84 GLY A O 1
ATOM 646 N N . VAL A 1 85 ? 9.938 -0.417 -12.984 1 98.38 85 VAL A N 1
ATOM 647 C CA . VAL A 1 85 ? 9.188 -1.24 -13.93 1 98.38 85 VAL A CA 1
ATOM 648 C C . VAL A 1 85 ? 7.699 -0.925 -13.82 1 98.38 85 VAL A C 1
ATOM 650 O O . VAL A 1 85 ? 7.078 -1.176 -12.781 1 98.38 85 VAL A O 1
ATOM 653 N N . LYS A 1 86 ? 7.141 -0.385 -14.859 1 97.62 86 LYS A N 1
ATOM 654 C CA . LYS A 1 86 ? 5.727 -0.022 -14.844 1 97.62 86 LYS A CA 1
ATOM 655 C C . LYS A 1 86 ? 4.84 -1.245 -15.07 1 97.62 86 LYS A C 1
ATOM 657 O O . LYS A 1 86 ? 4.195 -1.367 -16.109 1 97.62 86 LYS A O 1
ATOM 662 N N . ALA A 1 87 ? 4.754 -2.08 -14.094 1 98.5 87 ALA A N 1
ATOM 663 C CA . ALA A 1 87 ? 3.986 -3.32 -14.188 1 98.5 87 ALA A CA 1
ATOM 664 C C . ALA A 1 87 ? 2.488 -3.043 -14.102 1 98.5 87 ALA A C 1
ATOM 666 O O . ALA A 1 87 ? 2.031 -2.34 -13.195 1 98.5 87 ALA A O 1
ATOM 667 N N . PRO A 1 88 ? 1.704 -3.582 -15.039 1 98.56 88 PRO A N 1
ATOM 668 C CA . PRO A 1 88 ? 0.25 -3.439 -14.945 1 98.56 88 PRO A CA 1
ATOM 669 C C . PRO A 1 88 ? -0.378 -4.43 -13.969 1 98.56 88 PRO A C 1
ATOM 671 O O . PRO A 1 88 ? 0.219 -5.469 -13.664 1 98.56 88 PRO A O 1
ATOM 674 N N . VAL A 1 89 ? -1.54 -4.078 -13.438 1 98.38 89 VAL A N 1
ATOM 675 C CA . VAL A 1 89 ? -2.35 -5.023 -12.672 1 98.38 89 VAL A CA 1
ATOM 676 C C . VAL A 1 89 ? -2.947 -6.07 -13.609 1 98.38 89 VAL A C 1
ATOM 678 O O . VAL A 1 89 ? -3.631 -5.727 -14.578 1 98.38 89 VAL A O 1
ATOM 681 N N . ARG A 1 90 ? -2.611 -7.328 -13.367 1 98.12 90 ARG A N 1
ATOM 682 C CA . ARG A 1 90 ? -3.066 -8.43 -14.203 1 98.12 90 ARG A CA 1
ATOM 683 C C . ARG A 1 90 ? -3.41 -9.656 -13.359 1 98.12 90 ARG A C 1
ATOM 685 O O . ARG A 1 90 ? -2.871 -9.828 -12.266 1 98.12 90 ARG A O 1
ATOM 692 N N . GLU A 1 91 ? -4.328 -10.414 -13.914 1 96.69 91 GLU A N 1
ATOM 693 C CA . GLU A 1 91 ? -4.457 -11.766 -13.367 1 96.69 91 GLU A CA 1
ATOM 694 C C . GLU A 1 91 ? -3.221 -12.609 -13.672 1 96.69 91 GLU A C 1
ATOM 696 O O . GLU A 1 91 ? -2.666 -12.531 -14.766 1 96.69 91 GLU A O 1
ATOM 701 N N . SER A 1 92 ? -2.865 -13.367 -12.664 1 96 92 SER A N 1
ATOM 702 C CA . SER A 1 92 ? -1.749 -14.281 -12.891 1 96 92 SER A CA 1
ATOM 703 C C . SER A 1 92 ? -1.941 -15.086 -14.172 1 96 92 SER A C 1
ATOM 705 O O . SER A 1 92 ? -3.035 -15.586 -14.438 1 96 92 SER A O 1
ATOM 707 N N . GLY A 1 93 ? -0.939 -15.172 -14.961 1 96.25 93 GLY A N 1
ATOM 708 C CA . GLY A 1 93 ? -0.989 -15.898 -16.219 1 96.25 93 GLY A CA 1
ATOM 709 C C . GLY A 1 93 ? -1.242 -15 -17.422 1 96.25 93 GLY A C 1
ATOM 710 O O . GLY A 1 93 ? -1.022 -15.406 -18.562 1 96.25 93 GLY A O 1
ATOM 711 N N . SER A 1 94 ? -1.773 -13.844 -17.156 1 97.31 94 SER A N 1
ATOM 712 C CA . SER A 1 94 ? -2.041 -12.891 -18.234 1 97.31 94 SER A CA 1
ATOM 713 C C . SER A 1 94 ? -0.857 -11.953 -18.453 1 97.31 94 SER A C 1
ATOM 715 O O . SER A 1 94 ? -0.903 -10.789 -18.062 1 97.31 94 SER A O 1
ATOM 717 N N . ILE A 1 95 ? 0.14 -12.406 -19.25 1 98.25 95 ILE A N 1
ATOM 718 C CA . ILE A 1 95 ? 1.4 -11.68 -19.219 1 98.25 95 ILE A CA 1
ATOM 719 C C . ILE A 1 95 ? 1.648 -11.031 -20.578 1 98.25 95 ILE A C 1
ATOM 721 O O . ILE A 1 95 ? 2.652 -10.336 -20.781 1 98.25 95 ILE A O 1
ATOM 725 N N . GLU A 1 96 ? 0.716 -11.188 -21.562 1 98.38 96 GLU A N 1
ATOM 726 C CA . GLU A 1 96 ? 0.9 -10.531 -22.844 1 98.38 96 GLU A CA 1
ATOM 727 C C . GLU A 1 96 ? 0.885 -9.008 -22.688 1 98.38 96 GLU A C 1
ATOM 729 O O . GLU A 1 96 ? 0.013 -8.453 -22.016 1 98.38 96 GLU A O 1
ATOM 734 N N . GLY A 1 97 ? 1.846 -8.359 -23.328 1 98.38 97 GLY A N 1
ATOM 735 C CA . GLY A 1 97 ? 1.906 -6.906 -23.328 1 98.38 97 GLY A CA 1
ATOM 736 C C . GLY A 1 97 ? 2.482 -6.34 -22.047 1 98.38 97 GLY A C 1
ATOM 737 O O . GLY A 1 97 ? 2.527 -5.121 -21.859 1 98.38 97 GLY A O 1
ATOM 738 N N . THR A 1 98 ? 2.906 -7.16 -21.141 1 98.75 98 THR A N 1
ATOM 739 C CA . THR A 1 98 ? 3.523 -6.691 -19.906 1 98.75 98 THR A CA 1
ATOM 740 C C . THR A 1 98 ? 5.012 -6.438 -20.109 1 98.75 98 THR A C 1
ATOM 742 O O . THR A 1 98 ? 5.598 -6.887 -21.094 1 98.75 98 THR A O 1
ATOM 745 N N . PRO A 1 99 ? 5.598 -5.613 -19.234 1 98.81 99 PRO A N 1
ATOM 746 C CA . PRO A 1 99 ? 7.039 -5.379 -19.359 1 98.81 99 PRO A CA 1
ATOM 747 C C . PRO A 1 99 ? 7.875 -6.594 -18.969 1 98.81 99 PRO A C 1
ATOM 749 O O . PRO A 1 99 ? 7.34 -7.559 -18.406 1 98.81 99 PRO A O 1
ATOM 752 N N . GLY A 1 100 ? 9.188 -6.457 -19.328 1 98.75 100 GLY A N 1
ATOM 753 C CA . GLY A 1 100 ? 10.156 -7.473 -18.953 1 98.75 100 GLY A CA 1
ATOM 754 C C . GLY A 1 100 ? 11.055 -7.047 -17.812 1 98.75 100 GLY A C 1
ATOM 755 O O . GLY A 1 100 ? 10.836 -6 -17.188 1 98.75 100 GLY A O 1
ATOM 756 N N . ILE A 1 101 ? 12.047 -7.898 -17.547 1 98.81 101 ILE A N 1
ATOM 757 C CA . ILE A 1 101 ? 12.984 -7.668 -16.453 1 98.81 101 ILE A CA 1
ATOM 758 C C . ILE A 1 101 ? 14.188 -8.586 -16.609 1 98.81 101 ILE A C 1
ATOM 760 O O . ILE A 1 101 ? 14.102 -9.641 -17.25 1 98.81 101 ILE A O 1
ATOM 764 N N . THR A 1 102 ? 15.203 -8.141 -16.047 1 98.94 102 THR A N 1
ATOM 765 C CA . THR A 1 102 ? 16.375 -9.016 -15.961 1 98.94 102 THR A CA 1
ATOM 766 C C . THR A 1 102 ? 16.375 -9.797 -14.656 1 98.94 102 THR A C 1
ATOM 768 O O . THR A 1 102 ? 16.109 -9.227 -13.586 1 98.94 102 THR A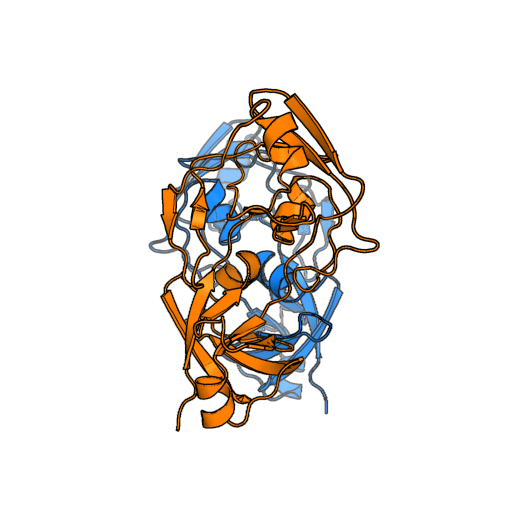 O 1
ATOM 771 N N . ILE A 1 103 ? 16.656 -11.109 -14.797 1 98.94 103 ILE A N 1
ATOM 772 C CA . ILE A 1 103 ? 16.703 -12.031 -13.664 1 98.94 103 ILE A CA 1
ATOM 773 C C . ILE A 1 103 ? 18.109 -12.633 -13.547 1 98.94 103 ILE A C 1
ATOM 775 O O . ILE A 1 103 ? 18.672 -13.086 -14.539 1 98.94 103 ILE A O 1
ATOM 779 N N . LYS A 1 104 ? 18.625 -12.594 -12.328 1 98.94 104 LYS A N 1
ATOM 780 C CA . LYS A 1 104 ? 19.984 -13.102 -12.133 1 98.94 104 LYS A CA 1
ATOM 781 C C . LYS A 1 104 ? 20.016 -14.188 -11.062 1 98.94 104 LYS A C 1
ATOM 783 O O . LYS A 1 104 ? 19.516 -13.992 -9.961 1 98.94 104 LYS A O 1
ATOM 788 N N . GLY A 1 105 ? 20.594 -15.383 -11.422 1 98.75 105 GLY A N 1
ATOM 789 C CA . GLY A 1 105 ? 20.875 -16.453 -10.484 1 98.75 105 GLY A CA 1
ATOM 790 C C . GLY A 1 105 ? 22.359 -16.734 -10.336 1 98.75 105 GLY A C 1
ATOM 791 O O . GLY A 1 105 ? 23.188 -16.016 -10.898 1 98.75 105 GLY A O 1
ATOM 792 N N . PRO A 1 106 ? 22.734 -17.656 -9.539 1 98.75 106 PRO A N 1
ATOM 793 C CA . PRO A 1 106 ? 24.156 -17.938 -9.266 1 98.75 106 PRO A CA 1
ATOM 794 C C . PRO A 1 106 ? 24.906 -18.438 -10.5 1 98.75 106 PRO A C 1
ATOM 796 O O . PRO A 1 106 ? 26.125 -18.281 -10.586 1 98.75 106 PRO A O 1
ATOM 799 N N . ALA A 1 107 ? 24.156 -19 -11.43 1 98.69 107 ALA A N 1
ATOM 800 C CA . ALA A 1 107 ? 24.828 -19.625 -12.562 1 98.69 107 ALA A CA 1
ATOM 801 C C . ALA A 1 107 ? 24.703 -18.781 -13.82 1 98.69 107 ALA A C 1
ATOM 803 O O . ALA A 1 107 ? 25.344 -19.062 -14.836 1 98.69 107 ALA A O 1
ATOM 804 N N . GLY A 1 108 ? 23.844 -17.797 -13.797 1 98.62 108 GLY A N 1
ATOM 805 C CA . GLY A 1 108 ? 23.656 -17 -15 1 98.62 108 GLY A CA 1
ATOM 806 C C . GLY A 1 108 ? 22.531 -15.977 -14.859 1 98.62 108 GLY A C 1
ATOM 807 O O . GLY A 1 108 ? 22.062 -15.703 -13.758 1 98.62 108 GLY A O 1
ATOM 808 N N . GLU A 1 109 ? 22.25 -15.367 -16.047 1 98.75 109 GLU A N 1
ATOM 809 C CA . GLU A 1 109 ? 21.234 -14.32 -16.094 1 98.75 109 GLU A CA 1
ATOM 810 C C . GLU A 1 109 ? 20.359 -14.469 -17.344 1 98.75 109 GLU A C 1
ATOM 812 O O . GLU A 1 109 ? 20.797 -15.008 -18.359 1 98.75 109 GLU A O 1
ATOM 817 N N . VAL A 1 110 ? 19.141 -14.078 -17.188 1 98.75 110 VAL A N 1
ATOM 818 C CA . VAL A 1 110 ? 18.219 -14.078 -18.328 1 98.75 110 VAL A CA 1
ATOM 819 C C . VAL A 1 110 ? 17.375 -12.812 -18.297 1 98.75 110 VAL A C 1
ATOM 821 O O . VAL A 1 110 ? 16.984 -12.336 -17.219 1 98.75 110 VAL A O 1
ATOM 824 N N . THR A 1 111 ? 17.156 -12.25 -19.469 1 98.81 111 THR A N 1
ATOM 825 C CA . THR A 1 111 ? 16.219 -11.133 -19.625 1 98.81 111 THR A CA 1
ATOM 826 C C . THR A 1 111 ? 14.961 -11.578 -20.344 1 98.81 111 THR A C 1
ATOM 828 O O . THR A 1 111 ? 15.023 -12.062 -21.484 1 98.81 111 THR A O 1
ATOM 831 N N . ILE A 1 112 ? 13.891 -11.438 -19.656 1 98.75 112 ILE A N 1
ATOM 832 C CA . ILE A 1 112 ? 12.617 -11.75 -20.297 1 98.75 112 ILE A CA 1
ATOM 833 C C . ILE A 1 112 ? 12 -10.484 -20.875 1 98.75 112 ILE A C 1
ATOM 835 O O . ILE A 1 112 ? 12.219 -9.383 -20.359 1 98.75 112 ILE A O 1
ATOM 839 N N . ASP A 1 113 ? 11.164 -10.617 -21.891 1 98.31 113 ASP A N 1
ATOM 840 C CA . ASP A 1 113 ? 10.609 -9.461 -22.578 1 98.31 113 ASP A CA 1
ATOM 841 C C . ASP A 1 113 ? 9.195 -9.148 -22.094 1 98.31 113 ASP A C 1
ATOM 843 O O . ASP A 1 113 ? 8.625 -8.117 -22.438 1 98.31 113 ASP A O 1
ATOM 847 N N . LYS A 1 114 ? 8.68 -10.07 -21.375 1 98.62 114 LYS A N 1
ATOM 848 C CA . LYS A 1 114 ? 7.367 -9.906 -20.75 1 98.62 114 LYS A CA 1
ATOM 849 C C . LYS A 1 114 ? 7.266 -10.727 -19.469 1 98.62 114 LYS A C 1
ATOM 851 O O . LYS A 1 114 ? 8.047 -11.656 -19.25 1 98.62 114 LYS A O 1
ATOM 856 N N . GLY A 1 115 ? 6.293 -10.367 -18.547 1 98.81 115 GLY A N 1
ATOM 857 C CA . GLY A 1 115 ? 6.02 -11.273 -17.453 1 98.81 115 GLY A CA 1
ATOM 858 C C . GLY A 1 115 ? 6.016 -10.578 -16.094 1 98.81 115 GLY A C 1
ATOM 859 O O . GLY A 1 115 ? 5.875 -11.234 -15.062 1 98.81 115 GLY A O 1
ATOM 860 N N . VAL A 1 116 ? 6.199 -9.266 -16.078 1 98.94 116 VAL A N 1
ATOM 861 C CA . VAL A 1 116 ? 6.16 -8.562 -14.805 1 98.94 116 VAL A CA 1
ATOM 862 C C . VAL A 1 116 ? 4.777 -7.953 -14.594 1 98.94 116 VAL A C 1
ATOM 864 O O . VAL A 1 116 ? 4.305 -7.172 -15.422 1 98.94 116 VAL A O 1
ATOM 867 N N . ILE A 1 117 ? 4.148 -8.367 -13.5 1 98.88 117 ILE A N 1
ATOM 868 C CA . ILE A 1 117 ? 2.805 -7.863 -13.242 1 98.88 117 ILE A CA 1
ATOM 869 C C . ILE A 1 117 ? 2.676 -7.465 -11.773 1 98.88 117 ILE A C 1
ATOM 871 O O . ILE A 1 117 ? 3.484 -7.883 -10.938 1 98.88 117 ILE A O 1
ATOM 875 N N . VAL A 1 118 ? 1.732 -6.59 -11.484 1 98.69 118 VAL A N 1
ATOM 876 C CA . VAL A 1 118 ? 1.093 -6.496 -10.18 1 98.69 118 VAL A CA 1
ATOM 877 C C . VAL A 1 118 ? -0.119 -7.422 -10.125 1 98.69 118 VAL A C 1
ATOM 879 O O . VAL A 1 118 ? -1.112 -7.195 -10.82 1 98.69 118 VAL A O 1
ATOM 882 N N . ALA A 1 119 ? -0.024 -8.406 -9.273 1 97.31 119 ALA A N 1
ATOM 883 C CA . ALA A 1 119 ? -1.078 -9.414 -9.281 1 97.31 119 ALA A CA 1
ATOM 884 C C . ALA A 1 119 ? -2.41 -8.82 -8.828 1 97.31 119 ALA A C 1
ATOM 886 O O . ALA A 1 119 ? -2.488 -8.195 -7.773 1 97.31 119 ALA A O 1
ATOM 887 N N . ALA A 1 120 ? -3.432 -9.039 -9.656 1 98.31 120 ALA A N 1
ATOM 888 C CA . ALA A 1 120 ? -4.777 -8.625 -9.281 1 98.31 120 ALA A CA 1
ATOM 889 C C . ALA A 1 120 ? -5.262 -9.391 -8.047 1 98.31 120 ALA A C 1
ATOM 891 O O . ALA A 1 120 ? -5.023 -10.594 -7.93 1 98.31 120 ALA A O 1
ATOM 892 N N . ARG A 1 121 ? -5.887 -8.648 -7.141 1 98.88 121 ARG A N 1
ATOM 893 C CA . ARG A 1 121 ? -6.496 -9.305 -5.988 1 98.88 121 ARG A CA 1
ATOM 894 C C . ARG A 1 121 ? -7.52 -10.344 -6.434 1 98.88 121 ARG A C 1
ATOM 896 O O . ARG A 1 121 ? -8.234 -10.141 -7.414 1 98.88 121 ARG A O 1
ATOM 903 N N . HIS A 1 122 ? -7.547 -11.508 -5.703 1 98.88 122 HIS A N 1
ATOM 904 C CA . HIS A 1 122 ? -8.414 -12.609 -6.102 1 98.88 122 HIS A CA 1
ATOM 905 C C . HIS A 1 122 ? -8.609 -13.602 -4.957 1 98.88 122 HIS A C 1
ATOM 907 O O . HIS A 1 122 ? -7.871 -13.562 -3.967 1 98.88 122 HIS A O 1
ATOM 913 N N . ILE A 1 123 ? -9.594 -14.398 -5.117 1 98.81 123 ILE A N 1
ATOM 914 C CA . ILE A 1 123 ? -9.844 -15.5 -4.191 1 98.81 123 ILE A CA 1
ATOM 915 C C . ILE A 1 123 ? -9.867 -16.812 -4.953 1 98.81 123 ILE A C 1
ATOM 917 O O . ILE A 1 123 ? -10.57 -16.953 -5.961 1 98.81 123 ILE A O 1
ATOM 921 N N . HIS A 1 124 ? -9.102 -17.75 -4.438 1 98.69 124 HIS A N 1
ATOM 922 C CA . HIS A 1 124 ? -9.258 -19.141 -4.883 1 98.69 124 HIS A CA 1
ATOM 923 C C . HIS A 1 124 ? -10.43 -19.812 -4.188 1 98.69 124 HIS A C 1
ATOM 925 O O . HIS A 1 124 ? -10.555 -19.734 -2.961 1 98.69 124 HIS A O 1
ATOM 931 N N . PHE A 1 125 ? -11.266 -20.469 -5.02 1 98.56 125 PHE A N 1
ATOM 932 C CA . PHE A 1 125 ? -12.352 -21.297 -4.504 1 98.56 125 PHE A CA 1
ATOM 933 C C . PHE A 1 125 ? -12.219 -22.719 -5.016 1 98.56 125 PHE A C 1
ATOM 935 O O . PHE A 1 125 ? -12.078 -22.953 -6.215 1 98.56 125 PHE A O 1
ATOM 942 N N . HIS A 1 126 ? -12.266 -23.609 -4.016 1 98.19 126 HIS A N 1
ATOM 943 C CA . HIS A 1 126 ? -12.633 -24.938 -4.496 1 98.19 126 HIS A CA 1
ATOM 944 C C . HIS A 1 126 ? -14.055 -24.953 -5.051 1 98.19 126 HIS A C 1
ATOM 946 O O . HIS A 1 126 ? -14.906 -24.188 -4.594 1 98.19 126 HIS A O 1
ATOM 952 N N . THR A 1 127 ? -14.359 -25.859 -5.941 1 98.12 127 THR A N 1
ATOM 953 C CA . THR A 1 127 ? -15.68 -25.938 -6.559 1 98.12 127 THR A CA 1
ATOM 954 C C . THR A 1 127 ? -16.766 -26.141 -5.496 1 98.12 127 THR A C 1
ATOM 956 O O . THR A 1 127 ? -17.859 -25.594 -5.621 1 98.12 127 THR A O 1
ATOM 959 N N . SER A 1 128 ? -16.469 -26.828 -4.449 1 97.81 128 SER A N 1
ATOM 960 C CA . SER A 1 128 ? -17.438 -27.062 -3.395 1 97.81 128 SER A CA 1
ATOM 961 C C . SER A 1 128 ? -17.734 -25.781 -2.613 1 97.81 128 SER A C 1
ATOM 963 O O . SER A 1 128 ? -18.891 -25.5 -2.277 1 97.81 128 SER A O 1
ATOM 965 N N . ASP A 1 129 ? -16.734 -25.016 -2.305 1 96.81 129 ASP A N 1
ATOM 966 C CA . ASP A 1 129 ? -16.906 -23.75 -1.617 1 96.81 129 ASP A CA 1
ATOM 967 C C . ASP A 1 129 ? -17.734 -22.766 -2.469 1 96.81 129 ASP A C 1
ATOM 969 O O . ASP A 1 129 ? -18.625 -22.109 -1.965 1 96.81 129 ASP A O 1
ATOM 973 N N . ALA A 1 130 ? -17.359 -22.703 -3.732 1 97.81 130 ALA A N 1
ATOM 974 C CA . ALA A 1 130 ? -18.062 -21.828 -4.656 1 97.81 130 ALA A CA 1
ATOM 975 C C . ALA A 1 130 ? -19.547 -22.172 -4.727 1 97.81 130 ALA A C 1
ATOM 977 O O . ALA A 1 130 ? -20.406 -21.297 -4.668 1 97.81 130 ALA A O 1
ATOM 978 N N . ALA A 1 131 ? -19.812 -23.453 -4.812 1 97.44 131 ALA A N 1
ATOM 979 C CA . ALA A 1 131 ? -21.188 -23.938 -4.895 1 97.44 131 ALA A CA 1
ATOM 980 C C . ALA A 1 131 ? -21.953 -23.594 -3.627 1 97.44 131 ALA A C 1
ATOM 982 O O . ALA A 1 131 ? -23.109 -23.141 -3.695 1 97.44 131 ALA A O 1
ATOM 983 N N . LYS A 1 132 ? -21.297 -23.781 -2.578 1 96.94 132 LYS A N 1
ATOM 984 C CA . LYS A 1 132 ? -21.922 -23.5 -1.284 1 96.94 132 LYS A CA 1
ATOM 985 C C . LYS A 1 132 ? -22.375 -22.047 -1.194 1 96.94 132 LYS A C 1
ATOM 987 O O . LYS A 1 132 ? -23.406 -21.75 -0.586 1 96.94 132 LYS A O 1
ATOM 992 N N . TRP A 1 133 ? -21.609 -21.172 -1.821 1 97 133 TRP A N 1
ATOM 993 C CA . TRP A 1 133 ? -21.875 -19.75 -1.647 1 97 133 TRP A CA 1
ATOM 994 C C . TRP A 1 133 ? -22.484 -19.156 -2.912 1 97 133 TRP A C 1
ATOM 996 O O . TRP A 1 133 ? -22.703 -17.938 -2.986 1 97 133 TRP A O 1
ATOM 1006 N N . GLY A 1 134 ? -22.688 -19.922 -3.928 1 97.56 134 GLY A N 1
ATOM 1007 C CA . GLY A 1 134 ? -23.25 -19.438 -5.176 1 97.56 134 GLY A CA 1
ATOM 1008 C C . GLY A 1 134 ? -22.328 -18.516 -5.934 1 97.56 134 GLY A C 1
ATOM 1009 O O . GLY A 1 134 ? -22.781 -17.531 -6.543 1 97.56 134 GLY A O 1
ATOM 1010 N N . ILE A 1 135 ? -21.109 -18.766 -5.809 1 98.25 135 ILE A N 1
ATOM 1011 C CA . ILE A 1 135 ? -20.094 -17.938 -6.477 1 98.25 135 ILE A CA 1
ATOM 1012 C C . ILE A 1 135 ? -19.625 -18.625 -7.75 1 98.25 135 ILE A C 1
ATOM 1014 O O . ILE A 1 135 ? -19.375 -19.844 -7.75 1 98.25 135 ILE A O 1
ATOM 1018 N N . GLU A 1 136 ? -19.469 -17.828 -8.812 1 98.19 136 GLU A N 1
ATOM 1019 C CA . GLU A 1 136 ? -19.062 -18.375 -10.102 1 98.19 136 GLU A CA 1
ATOM 1020 C C . GLU A 1 136 ? -17.625 -17.953 -10.445 1 98.19 136 GLU A C 1
ATOM 1022 O O . GLU A 1 136 ? -17.141 -16.922 -9.969 1 98.19 136 GLU A O 1
ATOM 1027 N N . ASP A 1 137 ? -17.031 -18.781 -11.297 1 98.25 137 ASP A N 1
ATOM 1028 C CA . ASP A 1 137 ? -15.711 -18.422 -11.812 1 98.25 137 ASP A CA 1
ATOM 1029 C C . ASP A 1 137 ? -15.75 -17.062 -12.531 1 98.25 137 ASP A C 1
ATOM 1031 O O . ASP A 1 137 ? -16.688 -16.781 -13.266 1 98.25 137 ASP A O 1
ATOM 1035 N N . LYS A 1 138 ? -14.766 -16.219 -12.234 1 97.94 138 LYS A N 1
ATOM 1036 C CA . LYS A 1 138 ? -14.539 -14.914 -12.852 1 97.94 138 LYS A CA 1
ATOM 1037 C C . LYS A 1 138 ? -15.531 -13.883 -12.328 1 97.94 138 LYS A C 1
ATOM 1039 O O . LYS A 1 138 ? -15.57 -12.742 -12.812 1 97.94 138 LYS A O 1
ATOM 1044 N N . GLN A 1 139 ? -16.328 -14.25 -11.383 1 98.38 139 GLN A N 1
ATOM 1045 C CA . GLN A 1 139 ? -17.203 -13.266 -10.734 1 98.38 139 GLN A CA 1
ATOM 1046 C C . GLN A 1 139 ? -16.375 -12.211 -9.992 1 98.38 139 GLN A C 1
ATOM 1048 O O . GLN A 1 139 ? -15.359 -12.531 -9.375 1 98.38 139 GLN A O 1
ATOM 1053 N N . MET A 1 140 ? -16.797 -10.984 -10.016 1 98.44 140 MET A N 1
ATOM 1054 C CA . MET A 1 140 ? -16.188 -9.906 -9.242 1 98.44 140 MET A CA 1
ATOM 1055 C C . MET A 1 140 ? -16.891 -9.711 -7.91 1 98.44 140 MET A C 1
ATOM 1057 O O . MET A 1 140 ? -18.109 -9.492 -7.875 1 98.44 140 MET A O 1
ATOM 1061 N N . LEU A 1 141 ? -16.109 -9.75 -6.891 1 98.75 141 LEU A N 1
ATOM 1062 C CA . LEU A 1 141 ? -16.656 -9.727 -5.539 1 98.75 141 LEU A CA 1
ATOM 1063 C C . LEU A 1 141 ? -16.219 -8.469 -4.797 1 98.75 141 LEU A C 1
ATOM 1065 O O . LEU A 1 141 ? -15.297 -7.777 -5.234 1 98.75 141 LEU A O 1
ATOM 1069 N N . LYS A 1 142 ? -16.906 -8.117 -3.746 1 98.75 142 LYS A N 1
ATOM 1070 C CA . LYS A 1 142 ? -16.484 -7.152 -2.732 1 98.75 142 LYS A CA 1
ATOM 1071 C C . LYS A 1 142 ? -16.125 -7.852 -1.427 1 98.75 142 LYS A C 1
ATOM 1073 O O . LYS A 1 142 ? -16.875 -8.695 -0.936 1 98.75 142 LYS A O 1
ATOM 1078 N N . VAL A 1 143 ? -14.984 -7.527 -0.914 1 98.88 143 VAL A N 1
ATOM 1079 C CA . VAL A 1 143 ? -14.477 -8.211 0.266 1 98.88 143 VAL A CA 1
ATOM 1080 C C . VAL A 1 143 ? -14.055 -7.191 1.32 1 98.88 143 VAL A C 1
ATOM 1082 O O . VAL A 1 143 ? -13.32 -6.246 1.021 1 98.88 143 VAL A O 1
ATOM 1085 N N . ARG A 1 144 ? -14.445 -7.391 2.561 1 98.81 144 ARG A N 1
ATOM 1086 C CA . ARG A 1 144 ? -14.172 -6.457 3.648 1 98.81 144 ARG A CA 1
ATOM 1087 C C . ARG A 1 144 ? -13.094 -7.008 4.578 1 98.81 144 ARG A C 1
ATOM 1089 O O . ARG A 1 144 ? -13.164 -8.164 5 1 98.81 144 ARG A O 1
ATOM 1096 N N . LEU A 1 145 ? -12.102 -6.258 4.746 1 98.69 145 LEU A N 1
ATOM 1097 C CA . LEU A 1 145 ? -11.148 -6.445 5.84 1 98.69 145 LEU A CA 1
ATOM 1098 C C . LEU A 1 145 ? -11.398 -5.434 6.953 1 98.69 145 LEU A C 1
ATOM 1100 O O . LEU A 1 145 ? -11.305 -4.223 6.734 1 98.69 145 LEU A O 1
ATOM 1104 N N . GLY A 1 146 ? -11.641 -5.895 8.141 1 97.44 146 GLY A N 1
ATOM 1105 C CA . GLY A 1 146 ? -11.984 -5.012 9.242 1 97.44 146 GLY A CA 1
ATOM 1106 C C . GLY A 1 146 ? -10.773 -4.469 9.977 1 97.44 146 GLY A C 1
ATOM 1107 O O . GLY A 1 146 ? -9.672 -4.449 9.43 1 97.44 146 GLY A O 1
ATOM 1108 N N . GLY A 1 147 ? -11.078 -3.885 11.188 1 95.88 147 GLY A N 1
ATOM 1109 C CA . GLY A 1 147 ? -10.008 -3.348 12.008 1 95.88 147 GLY A CA 1
ATOM 1110 C C . GLY A 1 147 ? -9.875 -1.84 11.906 1 95.88 147 GLY A C 1
ATOM 1111 O O . GLY A 1 147 ? -10.711 -1.178 11.297 1 95.88 147 GLY A O 1
ATOM 1112 N N . ASP A 1 148 ? -8.812 -1.264 12.477 1 95.38 148 ASP A N 1
ATOM 1113 C CA . ASP A 1 148 ? -8.602 0.177 12.586 1 95.38 148 ASP A CA 1
ATOM 1114 C C . ASP A 1 148 ? -8.422 0.812 11.211 1 95.38 148 ASP A C 1
ATOM 1116 O O . ASP A 1 148 ? -8.836 1.949 10.984 1 95.38 148 ASP A O 1
ATOM 1120 N N . ARG A 1 149 ? -7.836 0.03 10.281 1 98 149 ARG A N 1
ATOM 1121 C CA . ARG A 1 149 ? -7.664 0.494 8.906 1 98 149 ARG A CA 1
ATOM 1122 C C . ARG A 1 149 ? -8.586 -0.263 7.953 1 98 149 ARG A C 1
ATOM 1124 O O . ARG A 1 149 ? -8.188 -0.604 6.84 1 98 149 ARG A O 1
ATOM 1131 N N . GLY A 1 150 ? -9.734 -0.529 8.43 1 98.31 150 GLY A N 1
ATOM 1132 C CA . GLY A 1 150 ? -10.68 -1.332 7.668 1 98.31 150 GLY A CA 1
ATOM 1133 C C . GLY A 1 150 ? -10.977 -0.763 6.293 1 98.31 150 GLY A C 1
ATOM 1134 O O . GLY A 1 150 ? -10.992 0.456 6.109 1 98.31 150 GLY A O 1
ATOM 1135 N N . LEU A 1 151 ? -11.242 -1.701 5.383 1 98.81 151 LEU A N 1
ATOM 1136 C CA . LEU A 1 151 ? -11.633 -1.304 4.031 1 98.81 151 LEU A CA 1
ATOM 1137 C C . LEU A 1 151 ? -12.414 -2.422 3.342 1 98.81 151 LEU A C 1
ATOM 1139 O O . LEU A 1 151 ? -12.43 -3.557 3.822 1 98.81 151 LEU A O 1
ATOM 1143 N N . VAL A 1 152 ? -13.078 -2.027 2.26 1 98.88 152 VAL A N 1
ATOM 1144 C CA . VAL A 1 152 ? -13.719 -2.977 1.354 1 98.88 152 VAL A CA 1
ATOM 1145 C C . VAL A 1 152 ? -13 -2.971 0.007 1 98.88 152 VAL A C 1
ATOM 1147 O O . VAL A 1 152 ? -12.93 -1.94 -0.666 1 98.88 152 VAL A O 1
ATOM 1150 N N . LEU A 1 153 ? -12.461 -4.094 -0.332 1 98.94 153 LEU A N 1
ATOM 1151 C CA . LEU A 1 153 ? -11.883 -4.25 -1.665 1 98.94 153 LEU A CA 1
ATOM 1152 C C . LEU A 1 153 ? -12.977 -4.551 -2.691 1 98.94 153 LEU A C 1
ATOM 1154 O O . LEU A 1 153 ? -13.789 -5.449 -2.492 1 98.94 153 LEU A O 1
ATOM 1158 N N . GLU A 1 154 ? -12.93 -3.746 -3.738 1 98.75 154 GLU A N 1
ATOM 1159 C CA . GLU A 1 154 ? -13.805 -4.008 -4.879 1 98.75 154 GLU A CA 1
ATOM 1160 C C . GLU A 1 154 ? -13.055 -4.742 -5.988 1 98.75 154 GLU A C 1
ATOM 1162 O O . GLU A 1 154 ? -11.828 -4.832 -5.965 1 98.75 154 GLU A O 1
ATOM 1167 N N . ASN A 1 155 ? -13.805 -5.336 -6.949 1 98.5 155 ASN A N 1
ATOM 1168 C CA . ASN A 1 155 ? -13.234 -6.008 -8.117 1 98.5 155 ASN A CA 1
ATOM 1169 C C . ASN A 1 155 ? -12.289 -7.133 -7.707 1 98.5 155 ASN A C 1
ATOM 1171 O O . ASN A 1 155 ? -11.188 -7.242 -8.242 1 98.5 155 ASN A O 1
ATOM 1175 N N . VAL A 1 156 ? -12.695 -7.914 -6.707 1 98.88 156 VAL A N 1
ATOM 1176 C CA . VAL A 1 156 ? -11.945 -9.102 -6.309 1 98.88 156 VAL A CA 1
ATOM 1177 C C . VAL A 1 156 ? -12.352 -10.289 -7.184 1 98.88 156 VAL A C 1
ATOM 1179 O O . VAL A 1 156 ? -13.5 -10.734 -7.137 1 98.88 156 VAL A O 1
ATOM 1182 N N . LEU A 1 157 ? -11.453 -10.781 -7.926 1 98.69 157 LEU A N 1
ATOM 1183 C CA . LEU A 1 157 ? -11.727 -11.836 -8.891 1 98.69 157 LEU A CA 1
ATOM 1184 C C . LEU A 1 157 ? -11.914 -13.18 -8.188 1 98.69 157 LEU A C 1
ATOM 1186 O O . LEU A 1 157 ? -11.078 -13.586 -7.379 1 98.69 157 LEU A O 1
ATOM 1190 N N . ALA A 1 158 ? -13.039 -13.859 -8.453 1 98.75 158 ALA A N 1
ATOM 1191 C CA . ALA A 1 158 ? -13.211 -15.242 -8.008 1 98.75 158 ALA A CA 1
ATOM 1192 C C . ALA A 1 158 ? -12.609 -16.219 -9.016 1 98.75 158 ALA A C 1
ATOM 1194 O O . ALA A 1 158 ? -12.938 -16.188 -10.203 1 98.75 158 ALA A O 1
ATOM 1195 N N . ARG A 1 159 ? -11.758 -17.047 -8.578 1 98.62 159 ARG A N 1
ATOM 1196 C CA . ARG A 1 159 ? -11.195 -18.125 -9.375 1 98.62 159 ARG A CA 1
ATOM 1197 C C . ARG A 1 159 ? -11.617 -19.484 -8.82 1 98.62 159 ARG A C 1
ATOM 1199 O O . ARG A 1 159 ? -11.234 -19.859 -7.711 1 98.62 159 ARG A O 1
ATOM 1206 N N . VAL A 1 160 ? -12.367 -20.25 -9.656 1 98.62 160 VAL A N 1
ATOM 1207 C CA . VAL A 1 160 ? -12.969 -21.469 -9.148 1 98.62 160 VAL A CA 1
ATOM 1208 C C . VAL A 1 160 ? -12.359 -22.672 -9.867 1 98.62 160 VAL A C 1
ATOM 1210 O O . VAL A 1 160 ? -12.328 -22.719 -11.102 1 98.62 160 VAL A O 1
ATOM 1213 N N . SER A 1 161 ? -11.891 -23.594 -9.102 1 98.25 161 SER A N 1
ATOM 1214 C CA . SER A 1 161 ? -11.336 -24.844 -9.625 1 98.25 161 SER A CA 1
ATOM 1215 C C . SER A 1 161 ? -11.352 -25.938 -8.562 1 98.25 161 SER A C 1
ATOM 1217 O O . SER A 1 161 ? -11.289 -25.656 -7.363 1 98.25 161 SER A O 1
ATOM 1219 N N . ASP A 1 162 ? -11.344 -27.156 -8.961 1 97.94 162 ASP A N 1
ATOM 1220 C CA . ASP A 1 162 ? -11.297 -28.266 -8.016 1 97.94 162 ASP A CA 1
ATOM 1221 C C . ASP A 1 162 ? -9.867 -28.516 -7.535 1 97.94 162 ASP A C 1
ATOM 1223 O O . ASP A 1 162 ? -9.641 -29.312 -6.617 1 97.94 162 ASP A O 1
ATOM 1227 N N . SER A 1 163 ? -8.93 -27.781 -8.07 1 97.25 163 SER A N 1
ATOM 1228 C CA . SER A 1 163 ? -7.539 -27.906 -7.66 1 97.25 163 SER A CA 1
ATOM 1229 C C . SER A 1 163 ? -7.164 -26.859 -6.621 1 97.25 163 SER A C 1
ATOM 1231 O O . SER A 1 163 ? -6.031 -26.828 -6.133 1 97.25 163 SER A O 1
ATOM 1233 N N . PHE A 1 164 ? -8.102 -25.969 -6.273 1 98 164 PHE A N 1
ATOM 1234 C CA . PHE A 1 164 ? -7.793 -24.859 -5.387 1 98 164 PHE A CA 1
ATOM 1235 C C . PHE A 1 164 ? -8.242 -25.156 -3.963 1 98 164 PHE A C 1
ATOM 1237 O O . PHE A 1 164 ? -9.188 -25.922 -3.754 1 98 164 PHE A O 1
ATOM 1244 N N . ALA A 1 165 ? -7.508 -24.594 -3.014 1 98 165 ALA A N 1
ATOM 1245 C CA . ALA A 1 165 ? -7.996 -24.422 -1.646 1 98 165 ALA A CA 1
ATOM 1246 C C . ALA A 1 165 ? -8.477 -23 -1.413 1 98 165 ALA A C 1
ATOM 1248 O O . ALA A 1 165 ? -7.938 -22.047 -1.999 1 98 165 ALA A O 1
ATOM 1249 N N . LEU A 1 166 ? -9.453 -22.828 -0.578 1 98.12 166 LEU A N 1
ATOM 1250 C CA . LEU A 1 166 ? -10.031 -21.516 -0.286 1 98.12 166 LEU A CA 1
ATOM 1251 C C . LEU A 1 166 ? -8.984 -20.578 0.302 1 98.12 166 LEU A C 1
ATOM 1253 O O . LEU A 1 166 ? -8.453 -20.844 1.384 1 98.12 166 LEU A O 1
ATOM 1257 N N . ASP A 1 167 ? -8.703 -19.484 -0.447 1 98.5 167 ASP A N 1
ATOM 1258 C CA . ASP A 1 167 ? -7.684 -18.531 -0.004 1 98.5 167 ASP A CA 1
ATOM 1259 C C . ASP A 1 167 ? -7.781 -17.219 -0.777 1 98.5 167 ASP A C 1
ATOM 1261 O O . ASP A 1 167 ? -7.914 -17.219 -2.002 1 98.5 167 ASP A O 1
ATOM 1265 N N . MET A 1 168 ? -7.73 -16.109 -0.064 1 98.75 168 MET A N 1
ATOM 1266 C CA . MET A 1 168 ? -7.684 -14.797 -0.7 1 98.75 168 MET A CA 1
ATOM 1267 C C . MET A 1 168 ? -6.242 -14.312 -0.836 1 98.75 168 MET A C 1
ATOM 1269 O O . MET A 1 168 ? -5.461 -14.398 0.112 1 98.75 168 MET A O 1
ATOM 1273 N N . HIS A 1 169 ? -5.926 -13.805 -1.965 1 98.75 169 HIS A N 1
ATOM 1274 C CA . HIS A 1 169 ? -4.59 -13.273 -2.211 1 98.75 169 HIS A CA 1
ATOM 1275 C C . HIS A 1 169 ? -4.633 -11.781 -2.494 1 98.75 169 HIS A C 1
ATOM 1277 O O . HIS A 1 169 ? -5.281 -11.344 -3.447 1 98.75 169 HIS A O 1
ATOM 1283 N N . ILE A 1 170 ? -3.93 -11.031 -1.645 1 98.81 170 ILE A N 1
ATOM 1284 C CA . ILE A 1 170 ? -3.727 -9.602 -1.84 1 98.81 170 ILE A CA 1
ATOM 1285 C C . ILE A 1 170 ? -2.238 -9.273 -1.749 1 98.81 170 ILE A C 1
ATOM 1287 O O . ILE A 1 170 ? -1.463 -10.031 -1.166 1 98.81 170 ILE A O 1
ATOM 1291 N N . ASP A 1 171 ? -1.89 -8.148 -2.357 1 98.56 171 ASP A N 1
ATOM 1292 C CA . ASP A 1 171 ? -0.479 -7.777 -2.301 1 98.56 171 ASP A CA 1
ATOM 1293 C C . ASP A 1 171 ? -0.175 -6.961 -1.046 1 98.56 171 ASP A C 1
ATOM 1295 O O . ASP A 1 171 ? -1.067 -6.703 -0.236 1 98.56 171 ASP A O 1
ATOM 1299 N N . THR A 1 172 ? 1.062 -6.539 -0.899 1 98.56 172 THR A N 1
ATOM 1300 C CA . THR A 1 172 ? 1.496 -5.898 0.339 1 98.56 172 THR A CA 1
ATOM 1301 C C . THR A 1 172 ? 0.938 -4.484 0.443 1 98.56 172 THR A C 1
ATOM 1303 O O . THR A 1 172 ? 0.671 -3.996 1.543 1 98.56 172 THR A O 1
ATOM 1306 N N . ASP A 1 173 ? 0.76 -3.77 -0.679 1 98.69 173 ASP A N 1
ATOM 1307 C CA . ASP A 1 173 ? 0.116 -2.459 -0.621 1 98.69 173 ASP A CA 1
ATOM 1308 C C . ASP A 1 173 ? -1.293 -2.566 -0.041 1 98.69 173 ASP A C 1
ATOM 1310 O O . ASP A 1 173 ? -1.675 -1.775 0.824 1 98.69 173 ASP A O 1
ATOM 1314 N N . GLU A 1 174 ? -1.996 -3.533 -0.522 1 98.88 174 GLU A N 1
ATOM 1315 C CA . GLU A 1 174 ? -3.365 -3.754 -0.067 1 98.88 174 GLU A CA 1
ATOM 1316 C C . GLU A 1 174 ? -3.398 -4.188 1.396 1 98.88 174 GLU A C 1
ATOM 1318 O O . GLU A 1 174 ? -4.238 -3.727 2.168 1 98.88 174 GLU A O 1
ATOM 1323 N N . ALA A 1 175 ? -2.502 -5.07 1.744 1 98.75 175 ALA A N 1
ATOM 1324 C CA . ALA A 1 175 ? -2.428 -5.523 3.131 1 98.75 175 ALA A CA 1
ATOM 1325 C C . ALA A 1 175 ? -2.096 -4.367 4.07 1 98.75 175 ALA A C 1
ATOM 1327 O O . ALA A 1 175 ? -2.734 -4.199 5.109 1 98.75 175 ALA A O 1
ATOM 1328 N N . ASN A 1 176 ? -1.153 -3.568 3.662 1 98.5 176 ASN A N 1
ATOM 1329 C CA . ASN A 1 176 ? -0.751 -2.426 4.477 1 98.5 176 ASN A CA 1
ATOM 1330 C C . ASN A 1 176 ? -1.861 -1.381 4.562 1 98.5 176 ASN A C 1
ATOM 1332 O O . ASN A 1 176 ? -2.049 -0.755 5.609 1 98.5 176 ASN A O 1
ATOM 1336 N N . ALA A 1 177 ? -2.539 -1.206 3.484 1 98.69 177 ALA A N 1
ATOM 1337 C CA . ALA A 1 177 ? -3.66 -0.268 3.477 1 98.69 177 ALA A CA 1
ATOM 1338 C C . ALA A 1 177 ? -4.746 -0.704 4.453 1 98.69 177 ALA A C 1
ATOM 1340 O O . ALA A 1 177 ? -5.438 0.134 5.039 1 98.69 177 ALA A O 1
ATOM 1341 N N . ALA A 1 178 ? -4.867 -1.969 4.656 1 98.69 178 ALA A N 1
ATOM 1342 C CA . ALA A 1 178 ? -5.934 -2.531 5.484 1 98.69 178 ALA A CA 1
ATOM 1343 C C . ALA A 1 178 ? -5.445 -2.803 6.902 1 98.69 178 ALA A C 1
ATOM 1345 O O . ALA A 1 178 ? -6.242 -3.086 7.797 1 98.69 178 ALA A O 1
ATOM 1346 N N . GLY A 1 179 ? -4.148 -2.764 7.09 1 97.88 179 GLY A N 1
ATOM 1347 C CA . GLY A 1 179 ? -3.594 -3.268 8.336 1 97.88 179 GLY A CA 1
ATOM 1348 C C . GLY A 1 179 ? -3.738 -4.77 8.492 1 97.88 179 GLY A C 1
ATOM 1349 O O . GLY A 1 179 ? -3.861 -5.273 9.609 1 97.88 179 GLY A O 1
ATOM 1350 N N . ALA A 1 180 ? -3.75 -5.465 7.395 1 98 180 ALA A N 1
ATOM 1351 C CA . ALA A 1 180 ? -3.99 -6.902 7.398 1 98 180 ALA A CA 1
ATOM 1352 C C . ALA A 1 180 ? -2.676 -7.68 7.457 1 98 180 ALA A C 1
ATOM 1354 O O . ALA A 1 180 ? -1.64 -7.191 7 1 98 180 ALA A O 1
ATOM 1355 N N . ARG A 1 181 ? -2.811 -8.852 8.078 1 96.81 181 ARG A N 1
ATOM 1356 C CA . ARG A 1 181 ? -1.696 -9.797 8.148 1 96.81 181 ARG A CA 1
ATOM 1357 C C . ARG A 1 181 ? -2.084 -11.141 7.551 1 96.81 181 ARG A C 1
ATOM 1359 O O . ARG A 1 181 ? -3.27 -11.469 7.469 1 96.81 181 ARG A O 1
ATOM 1366 N N . ASN A 1 182 ? -0.954 -11.781 7.086 1 96.19 182 ASN A N 1
ATOM 1367 C CA . ASN A 1 182 ? -1.185 -13.148 6.648 1 96.19 182 ASN A CA 1
ATOM 1368 C C . ASN A 1 182 ? -1.927 -13.961 7.707 1 96.19 182 ASN A C 1
ATOM 1370 O O . ASN A 1 182 ? -1.565 -13.93 8.883 1 96.19 182 ASN A O 1
ATOM 1374 N N . GLY A 1 183 ? -2.996 -14.648 7.316 1 95.75 183 GLY A N 1
ATOM 1375 C CA . GLY A 1 183 ? -3.752 -15.492 8.234 1 95.75 183 GLY A CA 1
ATOM 1376 C C . GLY A 1 183 ? -4.996 -14.812 8.773 1 95.75 183 GLY A C 1
ATOM 1377 O O . GLY A 1 183 ? -5.871 -15.469 9.344 1 95.75 183 GLY A O 1
ATOM 1378 N N . ASP A 1 184 ? -5.074 -13.539 8.633 1 97.75 184 ASP A N 1
ATOM 1379 C CA . ASP A 1 184 ? -6.305 -12.844 9.008 1 97.75 184 ASP A CA 1
ATOM 1380 C C . ASP A 1 184 ? -7.496 -13.383 8.219 1 97.75 184 ASP A C 1
ATOM 1382 O O . ASP A 1 184 ? -7.336 -14.211 7.324 1 97.75 184 ASP A O 1
ATOM 1386 N N . THR A 1 185 ? -8.664 -12.938 8.633 1 97.94 185 THR A N 1
ATOM 1387 C CA . THR A 1 185 ? -9.898 -13.32 7.953 1 97.94 185 THR A CA 1
ATOM 1388 C C . THR A 1 185 ? -10.555 -12.102 7.301 1 97.94 185 THR A C 1
ATOM 1390 O O . THR A 1 185 ? -10.531 -11.008 7.855 1 97.94 185 THR A O 1
ATOM 1393 N N . ALA A 1 186 ? -11.109 -12.328 6.145 1 98.5 186 ALA A N 1
ATOM 1394 C CA . ALA A 1 186 ? -11.875 -11.312 5.43 1 98.5 186 ALA A CA 1
ATOM 1395 C C . ALA A 1 186 ? -13.297 -11.797 5.145 1 98.5 186 ALA A C 1
ATOM 1397 O O . ALA A 1 186 ? -13.562 -13 5.156 1 98.5 186 ALA A O 1
ATOM 1398 N N . GLU A 1 187 ? -14.18 -10.828 4.906 1 98.75 187 GLU A N 1
ATOM 1399 C CA . GLU A 1 187 ? -15.586 -11.156 4.695 1 98.75 187 GLU A CA 1
ATOM 1400 C C . GLU A 1 187 ? -16.031 -10.773 3.285 1 98.75 187 GLU A C 1
ATOM 1402 O O . GLU A 1 187 ? -15.898 -9.625 2.871 1 98.75 187 GLU A O 1
ATOM 1407 N N . ILE A 1 188 ? -16.609 -11.742 2.58 1 98.69 188 ILE A N 1
ATOM 1408 C CA . ILE A 1 188 ? -17.234 -11.445 1.298 1 98.69 188 ILE A CA 1
ATOM 1409 C C . ILE A 1 188 ? -18.594 -10.789 1.529 1 98.69 188 ILE A C 1
ATOM 1411 O O . ILE A 1 188 ? -19.469 -11.375 2.16 1 98.69 188 ILE A O 1
ATOM 1415 N N . ILE A 1 189 ? -18.828 -9.617 1.046 1 97.94 189 ILE A N 1
ATOM 1416 C CA . ILE A 1 189 ? -20.047 -8.891 1.381 1 97.94 189 ILE A CA 1
ATOM 1417 C C . ILE A 1 189 ? -20.891 -8.695 0.126 1 97.94 189 ILE A C 1
ATOM 1419 O O . ILE A 1 189 ? -22 -8.18 0.198 1 97.94 189 ILE A O 1
ATOM 1423 N N . ASP A 1 190 ? -20.438 -8.969 -1.02 1 89.56 190 ASP A N 1
ATOM 1424 C CA . ASP A 1 190 ? -21.203 -8.953 -2.264 1 89.56 190 ASP A CA 1
ATOM 1425 C C . ASP A 1 190 ? -20.547 -9.844 -3.322 1 89.56 190 ASP A C 1
ATOM 1427 O O . ASP A 1 190 ? -19.328 -10.07 -3.287 1 89.56 190 ASP A O 1
ATOM 1431 N N . MET B 1 1 ? -27.344 14.43 -3.504 1 72 1 MET B N 1
ATOM 1432 C CA . MET B 1 1 ? -26.156 15.062 -4.074 1 72 1 MET B CA 1
ATOM 1433 C C . MET B 1 1 ? -24.906 14.242 -3.779 1 72 1 MET B C 1
ATOM 1435 O O . MET B 1 1 ? -24.781 13.664 -2.695 1 72 1 MET B O 1
ATOM 1439 N N . THR B 1 2 ? -23.938 13.922 -4.789 1 88.69 2 THR B N 1
ATOM 1440 C CA . THR B 1 2 ? -22.703 13.141 -4.637 1 88.69 2 THR B CA 1
ATOM 1441 C C . THR B 1 2 ? -21.656 13.938 -3.881 1 88.69 2 THR B C 1
ATOM 1443 O O . THR B 1 2 ? -21.438 15.125 -4.156 1 88.69 2 THR B O 1
ATOM 1446 N N . LYS B 1 3 ? -21.203 13.438 -2.695 1 96.69 3 LYS B N 1
ATOM 1447 C CA . LYS B 1 3 ? -20.141 14.055 -1.901 1 96.69 3 LYS B CA 1
ATOM 1448 C C . LYS B 1 3 ? -18.766 13.594 -2.363 1 96.69 3 LYS B C 1
ATOM 1450 O O . LYS B 1 3 ? -18.344 12.477 -2.047 1 96.69 3 LYS B O 1
ATOM 1455 N N . THR B 1 4 ? -18.141 14.469 -3.199 1 97.81 4 THR B N 1
ATOM 1456 C CA . THR B 1 4 ? -16.844 14.109 -3.732 1 97.81 4 THR B CA 1
ATOM 1457 C C . THR B 1 4 ? -15.742 14.992 -3.141 1 97.81 4 THR B C 1
ATOM 1459 O O . THR B 1 4 ? -15.984 16.172 -2.84 1 97.81 4 THR B O 1
ATOM 1462 N N . VAL B 1 5 ? -14.625 14.453 -2.951 1 98.19 5 VAL B N 1
ATOM 1463 C CA . VAL B 1 5 ? -13.484 15.18 -2.391 1 98.19 5 VAL B CA 1
ATOM 1464 C C . VAL B 1 5 ? -12.234 14.898 -3.221 1 98.19 5 VAL B C 1
ATOM 1466 O O . VAL B 1 5 ? -12.055 13.789 -3.732 1 98.19 5 VAL B O 1
ATOM 1469 N N . PRO B 1 6 ? -11.367 15.898 -3.396 1 98.25 6 PRO B N 1
ATOM 1470 C CA . PRO B 1 6 ? -10.07 15.617 -4.027 1 98.25 6 PRO B CA 1
ATOM 1471 C C . PRO B 1 6 ? -9.172 14.734 -3.16 1 98.25 6 PRO B C 1
ATOM 1473 O O . PRO B 1 6 ? -9.203 14.836 -1.932 1 98.25 6 PRO B O 1
ATOM 1476 N N . VAL B 1 7 ? -8.383 13.898 -3.842 1 98.62 7 VAL B N 1
ATOM 1477 C CA . VAL B 1 7 ? -7.492 12.984 -3.131 1 98.62 7 VAL B CA 1
ATOM 1478 C C . VAL B 1 7 ? -6.07 13.547 -3.123 1 98.62 7 VAL B C 1
ATOM 1480 O O . VAL B 1 7 ? -5.527 13.891 -4.176 1 98.62 7 VAL B O 1
ATOM 1483 N N . GLY B 1 8 ? -5.535 13.734 -1.966 1 98.38 8 GLY B N 1
ATOM 1484 C CA . GLY B 1 8 ? -4.121 14 -1.779 1 98.38 8 GLY B CA 1
ATOM 1485 C C . GLY B 1 8 ? -3.344 12.797 -1.278 1 98.38 8 GLY B C 1
ATOM 1486 O O . GLY B 1 8 ? -3.619 12.281 -0.193 1 98.38 8 GLY B O 1
ATOM 1487 N N . VAL B 1 9 ? -2.404 12.336 -2.086 1 98.38 9 VAL B N 1
ATOM 1488 C CA . VAL B 1 9 ? -1.552 11.234 -1.669 1 98.38 9 VAL B CA 1
ATOM 1489 C C . VAL B 1 9 ? -0.324 11.773 -0.937 1 98.38 9 VAL B C 1
ATOM 1491 O O . VAL B 1 9 ? 0.462 12.531 -1.508 1 98.38 9 VAL B O 1
ATOM 1494 N N . SER B 1 10 ? -0.218 11.328 0.251 1 97.25 10 SER B N 1
ATOM 1495 C CA . SER B 1 10 ? 0.879 11.812 1.078 1 97.25 10 SER B CA 1
ATOM 1496 C C . SER B 1 10 ? 2.068 10.859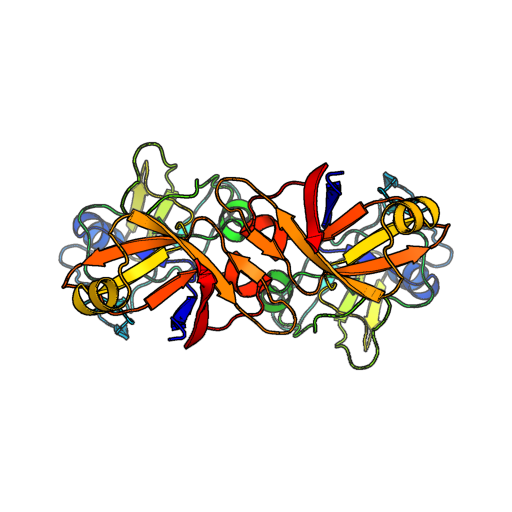 1.042 1 97.25 10 SER B C 1
ATOM 1498 O O . SER B 1 10 ? 1.98 9.734 1.525 1 97.25 10 SER B O 1
ATOM 1500 N N . ALA B 1 11 ? 3.168 11.336 0.541 1 96.25 11 ALA B N 1
ATOM 1501 C CA . ALA B 1 11 ? 4.441 10.641 0.693 1 96.25 11 ALA B CA 1
ATOM 1502 C C . ALA B 1 11 ? 5.027 10.867 2.084 1 96.25 11 ALA B C 1
ATOM 1504 O O . ALA B 1 11 ? 4.453 11.594 2.896 1 96.25 11 ALA B O 1
ATOM 1505 N N . ARG B 1 12 ? 6.074 10.117 2.377 1 98.69 12 ARG B N 1
ATOM 1506 C CA . ARG B 1 12 ? 6.742 10.367 3.65 1 98.69 12 ARG B CA 1
ATOM 1507 C C . ARG B 1 12 ? 7.211 11.812 3.754 1 98.69 12 ARG B C 1
ATOM 1509 O O . ARG B 1 12 ? 7.699 12.383 2.777 1 98.69 12 ARG B O 1
ATOM 1516 N N . HIS B 1 13 ? 7.008 12.398 4.863 1 98.88 13 HIS B N 1
ATOM 1517 C CA . HIS B 1 13 ? 7.398 13.773 5.129 1 98.88 13 HIS B CA 1
ATOM 1518 C C . HIS B 1 13 ? 7.57 14.023 6.625 1 98.88 13 HIS B C 1
ATOM 1520 O O . HIS B 1 13 ? 7.188 13.188 7.445 1 98.88 13 HIS B O 1
ATOM 1526 N N . ILE B 1 14 ? 8.141 15.188 6.887 1 98.94 14 ILE B N 1
ATOM 1527 C CA . ILE B 1 14 ? 8.422 15.477 8.289 1 98.94 14 ILE B CA 1
ATOM 1528 C C . ILE B 1 14 ? 8.07 16.922 8.602 1 98.94 14 ILE B C 1
ATOM 1530 O O . ILE B 1 14 ? 8.273 17.812 7.77 1 98.94 14 ILE B O 1
ATOM 1534 N N . HIS B 1 15 ? 7.469 17.109 9.711 1 98.88 15 HIS B N 1
ATOM 1535 C CA . HIS B 1 15 ? 7.336 18.406 10.344 1 98.88 15 HIS B CA 1
ATOM 1536 C C . HIS B 1 15 ? 8.406 18.609 11.414 1 98.88 15 HIS B C 1
ATOM 1538 O O . HIS B 1 15 ? 8.719 17.688 12.164 1 98.88 15 HIS B O 1
ATOM 1544 N N . VAL B 1 16 ? 8.883 19.844 11.508 1 98.94 16 VAL B N 1
ATOM 1545 C CA . VAL B 1 16 ? 9.992 20.062 12.438 1 98.94 16 VAL B CA 1
ATOM 1546 C C . VAL B 1 16 ? 9.711 21.281 13.297 1 98.94 16 VAL B C 1
ATOM 1548 O O . VAL B 1 16 ? 9.023 22.219 12.867 1 98.94 16 VAL B O 1
ATOM 1551 N N . SER B 1 17 ? 10.242 21.234 14.5 1 98.81 17 SER B N 1
ATOM 1552 C CA . SER B 1 17 ? 10.211 22.422 15.367 1 98.81 17 SER B CA 1
ATOM 1553 C C . SER B 1 17 ? 11.305 23.406 15 1 98.81 17 SER B C 1
ATOM 1555 O O . SER B 1 17 ? 12.281 23.047 14.344 1 98.81 17 SER B O 1
ATOM 1557 N N . GLN B 1 18 ? 11.078 24.625 15.477 1 98.5 18 GLN B N 1
ATOM 1558 C CA . GLN B 1 18 ? 12.094 25.625 15.203 1 98.5 18 GLN B CA 1
ATOM 1559 C C . GLN B 1 18 ? 13.43 25.25 15.836 1 98.5 18 GLN B C 1
ATOM 1561 O O . GLN B 1 18 ? 14.484 25.453 15.234 1 98.5 18 GLN B O 1
ATOM 1566 N N . GLU B 1 19 ? 13.383 24.766 17.031 1 98.56 19 GLU B N 1
ATOM 1567 C CA . GLU B 1 19 ? 14.594 24.297 17.703 1 98.56 19 GLU B CA 1
ATOM 1568 C C . GLU B 1 19 ? 15.336 23.266 16.844 1 98.56 19 GLU B C 1
ATOM 1570 O O . GLU B 1 19 ? 16.547 23.359 16.672 1 98.56 19 GLU B O 1
ATOM 1575 N N . HIS B 1 20 ? 14.602 22.328 16.266 1 98.88 20 HIS B N 1
ATOM 1576 C CA . HIS B 1 20 ? 15.234 21.281 15.477 1 98.88 20 HIS B CA 1
ATOM 1577 C C . HIS B 1 20 ? 15.695 21.812 14.125 1 98.88 20 HIS B C 1
ATOM 1579 O O . HIS B 1 20 ? 16.703 21.359 13.586 1 98.88 20 HIS B O 1
ATOM 1585 N N . VAL B 1 21 ? 15 22.812 13.562 1 98.88 21 VAL B N 1
ATOM 1586 C CA . VAL B 1 21 ? 15.492 23.453 12.344 1 98.88 21 VAL B CA 1
ATOM 1587 C C . VAL B 1 21 ? 16.891 24.016 12.586 1 98.88 21 VAL B C 1
ATOM 1589 O O . VAL B 1 21 ? 17.797 23.797 11.773 1 98.88 21 VAL B O 1
ATOM 1592 N N . GLU B 1 22 ? 17 24.625 13.695 1 98.81 22 GLU B N 1
ATOM 1593 C CA . GLU B 1 22 ? 18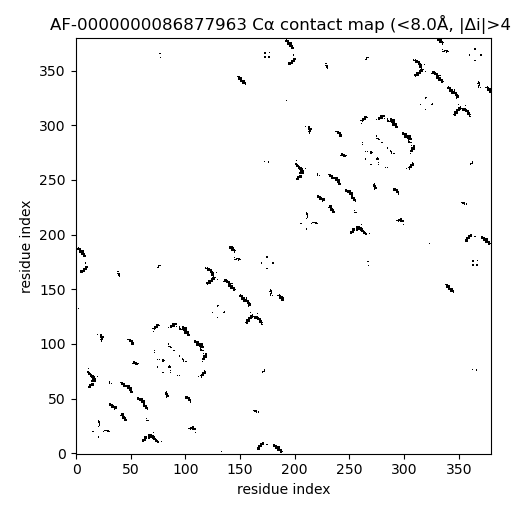.281 25.266 13.992 1 98.81 22 GLU B CA 1
ATOM 1594 C C . GLU B 1 22 ? 19.375 24.219 14.234 1 98.81 22 GLU B C 1
ATOM 1596 O O . GLU B 1 22 ? 20.531 24.438 13.867 1 98.81 22 GLU B O 1
ATOM 1601 N N . ILE B 1 23 ? 19.062 23.125 14.852 1 98.81 23 ILE B N 1
ATOM 1602 C CA . ILE B 1 23 ? 20.031 22.062 15.07 1 98.81 23 ILE B CA 1
ATOM 1603 C C . ILE B 1 23 ? 20.438 21.438 13.734 1 98.81 23 ILE B C 1
ATOM 1605 O O . ILE B 1 23 ? 21.625 21.203 13.484 1 98.81 23 ILE B O 1
ATOM 1609 N N . LEU B 1 24 ? 19.453 21.25 12.852 1 98.88 24 LEU B N 1
ATOM 1610 C CA . LEU B 1 24 ? 19.641 20.484 11.625 1 98.88 24 LEU B CA 1
ATOM 1611 C C . LEU B 1 24 ? 20.281 21.328 10.531 1 98.88 24 LEU B C 1
ATOM 1613 O O . LEU B 1 24 ? 20.969 20.812 9.656 1 98.88 24 LEU B O 1
ATOM 1617 N N . PHE B 1 25 ? 20.094 22.688 10.555 1 98.81 25 PHE B N 1
ATOM 1618 C CA . PHE B 1 25 ? 20.484 23.5 9.414 1 98.81 25 PHE B CA 1
ATOM 1619 C C . PHE B 1 25 ? 21.344 24.672 9.867 1 98.81 25 PHE B C 1
ATOM 1621 O O . PHE B 1 25 ? 21.922 25.391 9.039 1 98.81 25 PHE B O 1
ATOM 1628 N N . GLY B 1 26 ? 21.375 24.906 11.148 1 98.75 26 GLY B N 1
ATOM 1629 C CA . GLY B 1 26 ? 22.172 26 11.688 1 98.75 26 GLY B CA 1
ATOM 1630 C C . GLY B 1 26 ? 21.344 27.016 12.453 1 98.75 26 GLY B C 1
ATOM 1631 O O . GLY B 1 26 ? 20.188 27.25 12.125 1 98.75 26 GLY B O 1
ATOM 1632 N N . LYS B 1 27 ? 22.016 27.703 13.469 1 98.19 27 LYS B N 1
ATOM 1633 C CA . LYS B 1 27 ? 21.359 28.703 14.305 1 98.19 27 LYS B CA 1
ATOM 1634 C C . LYS B 1 27 ? 20.766 29.828 13.461 1 98.19 27 LYS B C 1
ATOM 1636 O O . LYS B 1 27 ? 21.438 30.375 12.586 1 98.19 27 LYS B O 1
ATOM 1641 N N . GLY B 1 28 ? 19.5 30.094 13.656 1 98.06 28 GLY B N 1
ATOM 1642 C CA . GLY B 1 28 ? 18.828 31.203 12.984 1 98.06 28 GLY B CA 1
ATOM 1643 C C . GLY B 1 28 ? 18.281 30.828 11.625 1 98.06 28 GLY B C 1
ATOM 1644 O O . GLY B 1 28 ? 17.672 31.656 10.945 1 98.06 28 GLY B O 1
ATOM 1645 N N . TYR B 1 29 ? 18.453 29.609 11.219 1 98.44 29 TYR B N 1
ATOM 1646 C CA . TYR B 1 29 ? 17.984 29.188 9.914 1 98.44 29 TYR B CA 1
ATOM 1647 C C . TYR B 1 29 ? 16.469 29.203 9.836 1 98.44 29 TYR B C 1
ATOM 1649 O O . TYR B 1 29 ? 15.789 28.875 10.812 1 98.44 29 TYR B O 1
ATOM 1657 N N . GLU B 1 30 ? 15.898 29.547 8.672 1 98.38 30 GLU B N 1
ATOM 1658 C CA . GLU B 1 30 ? 14.469 29.516 8.398 1 98.38 30 GLU B CA 1
ATOM 1659 C C . GLU B 1 30 ? 14.156 28.672 7.172 1 98.38 30 GLU B C 1
ATOM 1661 O O . GLU B 1 30 ? 14.852 28.75 6.16 1 98.38 30 GLU B O 1
ATOM 1666 N N . LEU B 1 31 ? 13.102 27.891 7.301 1 98.75 31 LEU B N 1
ATOM 1667 C CA . LEU B 1 31 ? 12.68 27.094 6.16 1 98.75 31 LEU B CA 1
ATOM 1668 C C . LEU B 1 31 ? 12.305 27.984 4.98 1 98.75 31 LEU B C 1
ATOM 1670 O O . LEU B 1 31 ? 11.797 29.094 5.172 1 98.75 31 LEU B O 1
ATOM 1674 N N . THR B 1 32 ? 12.523 27.453 3.816 1 98.56 32 THR B N 1
ATOM 1675 C CA . THR B 1 32 ? 12.133 28.172 2.609 1 98.56 32 THR B CA 1
ATOM 1676 C C . THR B 1 32 ? 11.109 27.375 1.807 1 98.56 32 THR B C 1
ATOM 1678 O O . THR B 1 32 ? 11.219 26.156 1.689 1 98.56 32 THR B O 1
ATOM 1681 N N . GLU B 1 33 ? 10.164 28.094 1.265 1 98.5 33 GLU B N 1
ATOM 1682 C CA . GLU B 1 33 ? 9.062 27.438 0.56 1 98.5 33 GLU B CA 1
ATOM 1683 C C . GLU B 1 33 ? 9.508 26.953 -0.817 1 98.5 33 GLU B C 1
ATOM 1685 O O . GLU B 1 33 ? 10.055 27.719 -1.61 1 98.5 33 GLU B O 1
ATOM 1690 N N . PHE B 1 34 ? 9.422 25.719 -1.123 1 98.69 34 PHE B N 1
ATOM 1691 C CA . PHE B 1 34 ? 9.594 25.125 -2.443 1 98.69 34 PHE B CA 1
ATOM 1692 C C . PHE B 1 34 ? 8.312 25.234 -3.26 1 98.69 34 PHE B C 1
ATOM 1694 O O . PHE B 1 34 ? 8.32 25.766 -4.371 1 98.69 34 PHE B O 1
ATOM 1701 N N . LYS B 1 35 ? 7.121 24.797 -2.59 1 97.94 35 LYS B N 1
ATOM 1702 C CA . LYS B 1 35 ? 5.812 24.938 -3.219 1 97.94 35 LYS B CA 1
ATOM 1703 C C . LYS B 1 35 ? 4.695 24.875 -2.18 1 97.94 35 LYS B C 1
ATOM 1705 O O . LYS B 1 35 ? 4.816 24.172 -1.17 1 97.94 35 LYS B O 1
ATOM 1710 N N . PRO B 1 36 ? 3.557 25.531 -2.566 1 97.94 36 PRO B N 1
ATOM 1711 C CA . PRO B 1 36 ? 2.408 25.469 -1.66 1 97.94 36 PRO B CA 1
ATOM 1712 C C . PRO B 1 36 ? 1.708 24.125 -1.688 1 97.94 36 PRO B C 1
ATOM 1714 O O . PRO B 1 36 ? 1.746 23.422 -2.703 1 97.94 36 PRO B O 1
ATOM 1717 N N . LEU B 1 37 ? 1.097 23.781 -0.586 1 97.56 37 LEU B N 1
ATOM 1718 C CA . LEU B 1 37 ? 0.288 22.578 -0.503 1 97.56 37 LEU B CA 1
ATOM 1719 C C . LEU B 1 37 ? -1.199 22.906 -0.561 1 97.56 37 LEU B C 1
ATOM 1721 O O . LEU B 1 37 ? -1.572 24.078 -0.735 1 97.56 37 LEU B O 1
ATOM 1725 N N . SER B 1 38 ? -2.039 21.859 -0.488 1 95.75 38 SER B N 1
ATOM 1726 C CA . SER B 1 38 ? -3.48 22.031 -0.644 1 95.75 38 SER B CA 1
ATOM 1727 C C . SER B 1 38 ? -4.078 22.797 0.532 1 95.75 38 SER B C 1
ATOM 1729 O O . SER B 1 38 ? -5.082 23.484 0.378 1 95.75 38 SER B O 1
ATOM 1731 N N . GLN B 1 39 ? -3.451 22.734 1.701 1 97.5 39 GLN B N 1
ATOM 1732 C CA . GLN B 1 39 ? -3.959 23.422 2.885 1 97.5 39 GLN B CA 1
ATOM 1733 C C . GLN B 1 39 ? -3.395 24.828 2.982 1 97.5 39 GLN B C 1
ATOM 1735 O O . GLN B 1 39 ? -2.203 25.047 2.746 1 97.5 39 GLN B O 1
ATOM 1740 N N . PRO B 1 40 ? -4.27 25.75 3.391 1 97.31 40 PRO B N 1
ATOM 1741 C CA . PRO B 1 40 ? -3.824 27.141 3.453 1 97.31 40 PRO B CA 1
ATOM 1742 C C . PRO B 1 40 ? -2.633 27.328 4.387 1 97.31 40 PRO B C 1
ATOM 1744 O O . PRO B 1 40 ? -2.645 26.844 5.52 1 97.31 40 PRO B O 1
ATOM 1747 N N . GLY B 1 41 ? -1.633 28.047 3.908 1 97.12 41 GLY B N 1
ATOM 1748 C CA . GLY B 1 41 ? -0.485 28.422 4.719 1 97.12 41 GLY B CA 1
ATOM 1749 C C . GLY B 1 41 ? 0.539 27.297 4.852 1 97.12 41 GLY B C 1
ATOM 1750 O O . GLY B 1 41 ? 1.624 27.516 5.398 1 97.12 41 GLY B O 1
ATOM 1751 N N . GLN B 1 42 ? 0.22 26.141 4.375 1 98 42 GLN B N 1
ATOM 1752 C CA . GLN B 1 42 ? 1.135 25 4.422 1 98 42 GLN B CA 1
ATOM 1753 C C . GLN B 1 42 ? 1.951 24.906 3.137 1 98 42 GLN B C 1
ATOM 1755 O O . GLN B 1 42 ? 1.456 25.219 2.053 1 98 42 GLN B O 1
ATOM 1760 N N . TYR B 1 43 ? 3.189 24.453 3.254 1 98.62 43 TYR B N 1
ATOM 1761 C CA . TYR B 1 43 ? 4.035 24.359 2.07 1 98.62 43 TYR B CA 1
ATOM 1762 C C . TYR B 1 43 ? 5.074 23.25 2.232 1 98.62 43 TYR B C 1
ATOM 1764 O O . TYR B 1 43 ? 5.402 22.859 3.354 1 98.62 43 TYR B O 1
ATOM 1772 N N . ALA B 1 44 ? 5.441 22.672 1.146 1 98.75 44 ALA B N 1
ATOM 1773 C CA . ALA B 1 44 ? 6.672 21.891 1.107 1 98.75 44 ALA B CA 1
ATOM 1774 C C . ALA B 1 44 ? 7.902 22.797 1.089 1 98.75 44 ALA B C 1
ATOM 1776 O O . ALA B 1 44 ? 7.953 23.766 0.336 1 98.75 44 ALA B O 1
ATOM 1777 N N . ALA B 1 45 ? 8.82 22.469 1.904 1 98.88 45 ALA B N 1
ATOM 1778 C CA . ALA B 1 45 ? 10.039 23.281 1.981 1 98.88 45 ALA B CA 1
ATOM 1779 C C . ALA B 1 45 ? 11.086 22.781 0.995 1 98.88 45 ALA B C 1
ATOM 1781 O O . ALA B 1 45 ? 11.031 21.641 0.536 1 98.88 45 ALA B O 1
ATOM 1782 N N . ASN B 1 46 ? 12.023 23.641 0.711 1 98.81 46 ASN B N 1
ATOM 1783 C CA . ASN B 1 46 ? 13.188 23.234 -0.064 1 98.81 46 ASN B CA 1
ATOM 1784 C C . ASN B 1 46 ? 14.055 22.234 0.706 1 98.81 46 ASN B C 1
ATOM 1786 O O . ASN B 1 46 ? 14.711 21.391 0.105 1 98.81 46 ASN B O 1
ATOM 1790 N N . GLU B 1 47 ? 14.047 22.375 1.947 1 98.88 47 GLU B N 1
ATOM 1791 C CA . GLU B 1 47 ? 14.914 21.594 2.83 1 98.88 47 GLU B CA 1
ATOM 1792 C C . GLU B 1 47 ? 14.406 20.156 2.967 1 98.88 47 GLU B C 1
ATOM 1794 O O . GLU B 1 47 ? 13.203 19.922 3.055 1 98.88 47 GLU B O 1
ATOM 1799 N N . THR B 1 48 ? 15.328 19.25 2.934 1 98.88 48 THR B N 1
ATOM 1800 C CA . THR B 1 48 ? 15.094 17.859 3.24 1 98.88 48 THR B CA 1
ATOM 1801 C C . THR B 1 48 ? 16.062 17.359 4.316 1 98.88 48 THR B C 1
ATOM 1803 O O . THR B 1 48 ? 17.062 18.016 4.594 1 98.88 48 THR B O 1
ATOM 1806 N N . VAL B 1 49 ? 15.703 16.281 4.961 1 98.94 49 VAL B N 1
ATOM 1807 C CA . VAL B 1 49 ? 16.547 15.664 5.977 1 98.94 49 VAL B CA 1
ATOM 1808 C C . VAL B 1 49 ? 16.609 14.156 5.758 1 98.94 49 VAL B C 1
ATOM 1810 O O . VAL B 1 49 ? 15.766 13.586 5.066 1 98.94 49 VAL B O 1
ATOM 1813 N N . ALA B 1 50 ? 17.641 13.547 6.297 1 98.94 50 ALA B N 1
ATOM 1814 C CA . ALA B 1 50 ? 17.688 12.094 6.387 1 98.94 50 ALA B CA 1
ATOM 1815 C C . ALA B 1 50 ? 17.016 11.602 7.664 1 98.94 50 ALA B C 1
ATOM 1817 O O . ALA B 1 50 ? 17.109 12.242 8.711 1 98.94 50 ALA B O 1
ATOM 1818 N N . VAL B 1 51 ? 16.312 10.531 7.594 1 98.94 51 VAL B N 1
ATOM 1819 C CA . VAL B 1 51 ? 15.797 9.859 8.773 1 98.94 51 VAL B CA 1
ATOM 1820 C C . VAL B 1 51 ? 16.391 8.445 8.859 1 98.94 51 VAL B C 1
ATOM 1822 O O . VAL B 1 51 ? 16.422 7.723 7.867 1 98.94 51 VAL B O 1
ATOM 1825 N N . ILE B 1 52 ? 16.828 8.062 10.031 1 98.81 52 ILE B N 1
ATOM 1826 C CA . ILE B 1 52 ? 17.609 6.844 10.203 1 98.81 52 ILE B CA 1
ATOM 1827 C C . ILE B 1 52 ? 16.938 5.938 11.234 1 98.81 52 ILE B C 1
ATOM 1829 O O . ILE B 1 52 ? 16.859 6.285 12.414 1 98.81 52 ILE B O 1
ATOM 1833 N N . GLY B 1 53 ? 16.453 4.797 10.805 1 98.12 53 GLY B N 1
ATOM 1834 C CA . GLY B 1 53 ? 15.891 3.791 11.688 1 98.12 53 GLY B CA 1
ATOM 1835 C C . GLY B 1 53 ? 16.844 2.65 11.977 1 98.12 53 GLY B C 1
ATOM 1836 O O . GLY B 1 53 ? 18.031 2.732 11.656 1 98.12 53 GLY B O 1
ATOM 1837 N N . SER B 1 54 ? 16.359 1.6 12.562 1 98 54 SER B N 1
ATOM 1838 C CA . SER B 1 54 ? 17.188 0.492 13.016 1 98 54 SER B CA 1
ATOM 1839 C C . SER B 1 54 ? 17.594 -0.414 11.859 1 98 54 SER B C 1
ATOM 1841 O O . SER B 1 54 ? 18.609 -1.115 11.93 1 98 54 SER B O 1
ATOM 1843 N N . LYS B 1 55 ? 16.844 -0.413 10.781 1 96.94 55 LYS B N 1
ATOM 1844 C CA . LYS B 1 55 ? 17.094 -1.354 9.695 1 96.94 55 LYS B CA 1
ATOM 1845 C C . LYS B 1 55 ? 17.516 -0.625 8.422 1 96.94 55 LYS B C 1
ATOM 1847 O O . LYS B 1 55 ? 17.922 -1.255 7.441 1 96.94 55 LYS B O 1
ATOM 1852 N N . GLY B 1 56 ? 17.328 0.68 8.461 1 97.5 56 GLY B N 1
ATOM 1853 C CA . GLY B 1 56 ? 17.609 1.454 7.266 1 97.5 56 GLY B CA 1
ATOM 1854 C C . GLY B 1 56 ? 17.359 2.939 7.441 1 97.5 56 GLY B C 1
ATOM 1855 O O . GLY B 1 56 ? 17.203 3.418 8.562 1 97.5 56 GLY B O 1
ATOM 1856 N N . GLN B 1 57 ? 17.453 3.67 6.254 1 98.44 57 GLN B N 1
ATOM 1857 C CA . GLN B 1 57 ? 17.266 5.117 6.309 1 98.44 57 GLN B CA 1
ATOM 1858 C C . GLN B 1 57 ? 16.656 5.645 5.02 1 98.44 57 GLN B C 1
ATOM 1860 O O . GLN B 1 57 ? 16.641 4.957 3.998 1 98.44 57 GLN B O 1
ATOM 1865 N N . PHE B 1 58 ? 16.031 6.73 5.117 1 98.44 58 PHE B N 1
ATOM 1866 C CA . PHE B 1 58 ? 15.695 7.555 3.965 1 98.44 58 PHE B CA 1
ATOM 1867 C C . PHE B 1 58 ? 16.531 8.828 3.943 1 98.44 58 PHE B C 1
ATOM 1869 O O . PHE B 1 58 ? 16.5 9.617 4.891 1 98.44 58 PHE B O 1
ATOM 1876 N N . ASP B 1 59 ? 17.172 9.055 2.842 1 98.31 59 ASP B N 1
ATOM 1877 C CA . ASP B 1 59 ? 18.188 10.102 2.793 1 98.31 59 ASP B CA 1
ATOM 1878 C C . ASP B 1 59 ? 17.547 11.477 2.568 1 98.31 59 ASP B C 1
ATOM 1880 O O . ASP B 1 59 ? 18.109 12.5 2.957 1 98.31 59 ASP B O 1
ATOM 1884 N N . LYS B 1 60 ? 16.484 11.469 1.934 1 98.38 60 LYS B N 1
ATOM 1885 C CA . LYS B 1 60 ? 15.852 12.734 1.575 1 98.38 60 LYS B CA 1
ATOM 1886 C C . LYS B 1 60 ? 14.359 12.703 1.898 1 98.38 60 LYS B C 1
ATOM 1888 O O . LYS B 1 60 ? 13.547 12.273 1.077 1 98.38 60 LYS B O 1
ATOM 1893 N N . VAL B 1 61 ? 14.039 13.203 3.045 1 98.88 61 VAL B N 1
ATOM 1894 C CA . VAL B 1 61 ? 12.656 13.344 3.473 1 98.88 61 VAL B CA 1
ATOM 1895 C C . VAL B 1 61 ? 12.258 14.812 3.475 1 98.88 61 VAL B C 1
ATOM 1897 O O . VAL B 1 61 ? 12.906 15.641 4.117 1 98.88 61 VAL B O 1
ATOM 1900 N N . ARG B 1 62 ? 11.234 15.109 2.783 1 98.88 62 ARG B N 1
ATOM 1901 C CA . ARG B 1 62 ? 10.781 16.484 2.6 1 98.88 62 ARG B CA 1
ATOM 1902 C C . ARG B 1 62 ? 10.242 17.062 3.902 1 98.88 62 ARG B C 1
ATOM 1904 O O . ARG B 1 62 ? 9.508 16.391 4.633 1 98.88 62 ARG B O 1
ATOM 1911 N N . ILE B 1 63 ? 10.664 18.25 4.184 1 98.94 63 ILE B N 1
ATOM 1912 C CA . ILE B 1 63 ? 10.086 18.969 5.312 1 98.94 63 ILE B CA 1
ATOM 1913 C C . ILE B 1 63 ? 8.859 19.75 4.848 1 98.94 63 ILE B C 1
ATOM 1915 O O . ILE B 1 63 ? 8.875 20.391 3.791 1 98.94 63 ILE B O 1
ATOM 1919 N N . LEU B 1 64 ? 7.82 19.641 5.605 1 98.88 64 LEU B N 1
ATOM 1920 C CA . LEU B 1 64 ? 6.656 20.5 5.398 1 98.88 64 LEU B CA 1
ATOM 1921 C C . LEU B 1 64 ? 6.621 21.625 6.426 1 98.88 64 LEU B C 1
ATOM 1923 O O . LEU B 1 64 ? 6.879 21.391 7.609 1 98.88 64 LEU B O 1
ATOM 1927 N N . GLY B 1 65 ? 6.387 22.812 5.871 1 98.56 65 GLY B N 1
ATOM 1928 C CA . GLY B 1 65 ? 6.289 23.969 6.75 1 98.56 65 GLY B CA 1
ATOM 1929 C C . GLY B 1 65 ? 4.867 24.469 6.91 1 98.56 65 GLY B C 1
ATOM 1930 O O . GLY B 1 65 ? 3.951 23.984 6.242 1 98.56 65 GLY B O 1
ATOM 1931 N N . PRO B 1 66 ? 4.66 25.484 7.805 1 98.38 66 PRO B N 1
ATOM 1932 C CA . PRO B 1 66 ? 5.688 26.109 8.648 1 98.38 66 PRO B CA 1
ATOM 1933 C C . PRO B 1 66 ? 6.109 25.203 9.812 1 98.38 66 PRO B C 1
ATOM 1935 O O . PRO B 1 66 ? 5.629 24.078 9.938 1 98.38 66 PRO B O 1
ATOM 1938 N N . VAL B 1 67 ? 7.066 25.641 10.562 1 98.75 67 VAL B N 1
ATOM 1939 C CA . VAL B 1 67 ? 7.523 24.891 11.727 1 98.75 67 VAL B CA 1
ATOM 1940 C C . VAL B 1 67 ? 6.348 24.625 12.664 1 98.75 67 VAL B C 1
ATOM 1942 O O . VAL B 1 67 ? 5.359 25.375 12.656 1 98.75 67 VAL B O 1
ATOM 1945 N N . ARG B 1 68 ? 6.477 23.562 13.445 1 98.19 68 ARG B N 1
ATOM 1946 C CA . ARG B 1 68 ? 5.473 23.172 14.422 1 98.19 68 ARG B CA 1
ATOM 1947 C C . ARG B 1 68 ? 6.078 23.078 15.82 1 98.19 68 ARG B C 1
ATOM 1949 O O . ARG B 1 68 ? 7.301 23.094 15.977 1 98.19 68 ARG B O 1
ATOM 1956 N N . PRO B 1 69 ? 5.156 23.047 16.797 1 97.69 69 PRO B N 1
ATOM 1957 C CA . PRO B 1 69 ? 5.684 22.953 18.156 1 97.69 69 PRO B CA 1
ATOM 1958 C C . PRO B 1 69 ? 6.473 21.672 18.391 1 97.69 69 PRO B C 1
ATOM 1960 O O . PRO B 1 69 ? 7.461 21.672 19.141 1 97.69 69 PRO B O 1
ATOM 1963 N N . GLU B 1 70 ? 6.031 20.578 17.781 1 98.12 70 GLU B N 1
ATOM 1964 C CA . GLU B 1 70 ? 6.691 19.281 17.938 1 98.12 70 GLU B CA 1
ATOM 1965 C C . GLU B 1 70 ? 7.098 18.703 16.578 1 98.12 70 GLU B C 1
ATOM 1967 O O . GLU B 1 70 ? 6.363 18.844 15.602 1 98.12 70 GLU B O 1
ATOM 1972 N N . THR B 1 71 ? 8.25 18.047 16.578 1 98.88 71 THR B N 1
ATOM 1973 C CA . THR B 1 71 ? 8.719 17.359 15.391 1 98.88 71 THR B CA 1
ATOM 1974 C C . THR B 1 71 ? 7.988 16.031 15.203 1 98.88 71 THR B C 1
ATOM 1976 O O . THR B 1 71 ? 7.816 15.281 16.156 1 98.88 71 THR B O 1
ATOM 1979 N N . GLN B 1 72 ? 7.535 15.812 14.031 1 98.88 72 GLN B N 1
ATOM 1980 C CA . GLN B 1 72 ? 6.734 14.633 13.711 1 98.88 72 GLN B CA 1
ATOM 1981 C C . GLN B 1 72 ? 7.074 14.094 12.328 1 98.88 72 GLN B C 1
ATOM 1983 O O . GLN B 1 72 ? 7.082 14.844 11.352 1 98.88 72 GLN B O 1
ATOM 1988 N N . LEU B 1 73 ? 7.406 12.805 12.25 1 98.94 73 LEU B N 1
ATOM 1989 C CA . LEU B 1 73 ? 7.641 12.102 11 1 98.94 73 LEU B CA 1
ATOM 1990 C C . LEU B 1 73 ? 6.438 11.25 10.617 1 98.94 73 LEU B C 1
ATOM 1992 O O . LEU B 1 73 ? 5.93 10.484 11.445 1 98.94 73 LEU B O 1
ATOM 1996 N N . GLU B 1 74 ? 5.949 11.422 9.414 1 98.88 74 GLU B N 1
ATOM 1997 C CA . GLU B 1 74 ? 4.867 10.617 8.859 1 98.88 74 GLU B CA 1
ATOM 1998 C C . GLU B 1 74 ? 5.371 9.711 7.738 1 98.88 74 GLU B C 1
ATOM 2000 O O . GLU B 1 74 ? 5.938 10.195 6.754 1 98.88 74 GLU B O 1
ATOM 2005 N N . ILE B 1 75 ? 5.145 8.445 7.918 1 98.81 75 ILE B N 1
ATOM 2006 C CA . ILE B 1 75 ? 5.586 7.449 6.949 1 98.81 75 ILE B CA 1
ATOM 2007 C C . ILE B 1 75 ? 4.445 6.473 6.664 1 98.81 75 ILE B C 1
ATOM 2009 O O . ILE B 1 75 ? 3.391 6.535 7.297 1 98.81 75 ILE B O 1
ATOM 2013 N N . SER B 1 76 ? 4.594 5.648 5.637 1 98.56 76 SER B N 1
ATOM 2014 C CA . SER B 1 76 ? 3.68 4.543 5.375 1 98.56 76 SER B CA 1
ATOM 2015 C C . SER B 1 76 ? 4.082 3.297 6.156 1 98.56 76 SER B C 1
ATOM 2017 O O . SER B 1 76 ? 5.168 3.246 6.742 1 98.56 76 SER B O 1
ATOM 2019 N N . MET B 1 77 ? 3.176 2.342 6.184 1 98.19 77 MET B N 1
ATOM 2020 C CA . MET B 1 77 ? 3.551 1.061 6.773 1 98.19 77 MET B CA 1
ATOM 2021 C C . MET B 1 77 ? 4.715 0.43 6.016 1 98.19 77 MET B C 1
ATOM 2023 O O . MET B 1 77 ? 5.629 -0.128 6.625 1 98.19 77 MET B O 1
ATOM 2027 N N . THR B 1 78 ? 4.672 0.504 4.715 1 98.12 78 THR B N 1
ATOM 2028 C CA . THR B 1 78 ? 5.781 0.039 3.893 1 98.12 78 THR B CA 1
ATOM 2029 C C . THR B 1 78 ? 7.098 0.669 4.348 1 98.12 78 THR B C 1
ATOM 2031 O O . THR B 1 78 ? 8.094 -0.028 4.523 1 98.12 78 THR B O 1
ATOM 2034 N N . ASP B 1 79 ? 7.09 1.962 4.57 1 98.19 79 ASP B N 1
ATOM 2035 C CA . ASP B 1 79 ? 8.273 2.68 5.043 1 98.19 79 ASP B CA 1
ATOM 2036 C C . ASP B 1 79 ? 8.695 2.184 6.422 1 98.19 79 ASP B C 1
ATOM 2038 O O . ASP B 1 79 ? 9.891 2.07 6.703 1 98.19 79 ASP B O 1
ATOM 2042 N N . SER B 1 80 ? 7.723 2.027 7.27 1 98.38 80 SER B N 1
ATOM 2043 C CA . SER B 1 80 ? 7.996 1.544 8.617 1 98.38 80 SER B CA 1
ATOM 2044 C C . SER B 1 80 ? 8.812 0.254 8.594 1 98.38 80 SER B C 1
ATOM 2046 O O . SER B 1 80 ? 9.797 0.12 9.32 1 98.38 80 SER B O 1
ATOM 2048 N N . PHE B 1 81 ? 8.422 -0.668 7.734 1 96.44 81 PHE B N 1
ATOM 2049 C CA . PHE B 1 81 ? 9.148 -1.922 7.59 1 96.44 81 PHE B CA 1
ATOM 2050 C C . PHE B 1 81 ? 10.555 -1.672 7.055 1 96.44 81 PHE B C 1
ATOM 2052 O O . PHE B 1 81 ? 11.523 -2.26 7.539 1 96.44 81 PHE B O 1
ATOM 2059 N N . ALA B 1 82 ? 10.672 -0.838 6.105 1 96.19 82 ALA B N 1
ATOM 2060 C CA . ALA B 1 82 ? 11.93 -0.602 5.402 1 96.19 82 ALA B CA 1
ATOM 2061 C C . ALA B 1 82 ? 13 -0.06 6.355 1 96.19 82 ALA B C 1
ATOM 2063 O O . ALA B 1 82 ? 14.172 -0.411 6.246 1 96.19 82 ALA B O 1
ATOM 2064 N N . ILE B 1 83 ? 12.562 0.744 7.316 1 98 83 ILE B N 1
ATOM 2065 C CA . ILE B 1 83 ? 13.602 1.391 8.109 1 98 83 ILE B CA 1
ATOM 2066 C C . ILE B 1 83 ? 13.578 0.847 9.539 1 98 83 ILE B C 1
ATOM 2068 O O . ILE B 1 83 ? 14.312 1.326 10.406 1 98 83 ILE B O 1
ATOM 2072 N N . GLY B 1 84 ? 12.703 -0.064 9.828 1 98.25 84 GLY B N 1
ATOM 2073 C CA . GLY B 1 84 ? 12.711 -0.764 11.109 1 98.25 84 GLY B CA 1
ATOM 2074 C C . GLY B 1 84 ? 12.141 0.063 12.242 1 98.25 84 GLY B C 1
ATOM 2075 O O . GLY B 1 84 ? 12.641 0.017 13.367 1 98.25 84 GLY B O 1
ATOM 2076 N N . VAL B 1 85 ? 11.133 0.897 11.961 1 98.38 85 VAL B N 1
ATOM 2077 C CA . VAL B 1 85 ? 10.43 1.669 12.984 1 98.38 85 VAL B CA 1
ATOM 2078 C C . VAL B 1 85 ? 8.961 1.251 13.023 1 98.38 85 VAL B C 1
ATOM 2080 O O . VAL B 1 85 ? 8.227 1.45 12.055 1 98.38 85 VAL B O 1
ATOM 2083 N N . LYS B 1 86 ? 8.539 0.664 14.102 1 97.62 86 LYS B N 1
ATOM 2084 C CA . LYS B 1 86 ? 7.16 0.201 14.227 1 97.62 86 LYS B CA 1
ATOM 2085 C C . LYS B 1 86 ? 6.219 1.359 14.539 1 97.62 86 LYS B C 1
ATOM 2087 O O . LYS B 1 86 ? 5.676 1.443 15.641 1 97.62 86 LYS B O 1
ATOM 2092 N N . ALA B 1 87 ? 5.973 2.182 13.578 1 98.5 87 ALA B N 1
ATOM 2093 C CA . ALA B 1 87 ? 5.133 3.361 13.75 1 98.5 87 ALA B CA 1
ATOM 2094 C C . ALA B 1 87 ? 3.656 2.979 13.812 1 98.5 87 ALA B C 1
ATOM 2096 O O . ALA B 1 87 ? 3.162 2.24 12.961 1 98.5 87 ALA B O 1
ATOM 2097 N N . PRO B 1 88 ? 2.936 3.463 14.82 1 98.56 88 PRO B N 1
ATOM 2098 C CA . PRO B 1 88 ? 1.493 3.215 14.875 1 98.56 88 PRO B CA 1
ATOM 2099 C C . PRO B 1 88 ? 0.701 4.152 13.969 1 98.56 88 PRO B C 1
ATOM 2101 O O . PRO B 1 88 ? 1.189 5.227 13.609 1 98.56 88 PRO B O 1
ATOM 2104 N N . VAL B 1 89 ? -0.479 3.723 13.562 1 98.31 89 VAL B N 1
ATOM 2105 C CA . VAL B 1 89 ? -1.426 4.602 12.883 1 98.31 89 VAL B CA 1
ATOM 2106 C C . VAL B 1 89 ? -2 5.605 13.883 1 98.31 89 VAL B C 1
ATOM 2108 O O . VAL B 1 89 ? -2.557 5.223 14.914 1 98.31 89 VAL B O 1
ATOM 2111 N N . ARG B 1 90 ? -1.785 6.887 13.609 1 98.12 90 ARG B N 1
ATOM 2112 C CA . ARG B 1 90 ? -2.23 7.961 14.492 1 98.12 90 ARG B CA 1
ATOM 2113 C C . ARG B 1 90 ? -2.742 9.156 13.688 1 98.12 90 ARG B C 1
ATOM 2115 O O . ARG B 1 90 ? -2.33 9.359 12.547 1 98.12 90 ARG B O 1
ATOM 2122 N N . GLU B 1 91 ? -3.645 9.852 14.336 1 96.62 91 GLU B N 1
ATOM 2123 C CA . GLU B 1 91 ? -3.924 11.188 13.805 1 96.62 91 GLU B CA 1
ATOM 2124 C C . GLU B 1 91 ? -2.727 12.109 13.992 1 96.62 91 GLU B C 1
ATOM 2126 O O . GLU B 1 91 ? -2.059 12.078 15.023 1 96.62 91 GLU B O 1
ATOM 2131 N N . SER B 1 92 ? -2.527 12.914 12.961 1 95.94 92 SER B N 1
ATOM 2132 C CA . SER B 1 92 ? -1.462 13.898 13.078 1 95.94 92 SER B CA 1
ATOM 2133 C C . SER B 1 92 ? -1.579 14.68 14.383 1 95.94 92 SER B C 1
ATOM 2135 O O . SER B 1 92 ? -2.672 15.109 14.758 1 95.94 92 SER B O 1
ATOM 2137 N N . GLY B 1 93 ? -0.514 14.836 15.062 1 96.19 93 GLY B N 1
ATOM 2138 C CA . GLY B 1 93 ? -0.486 15.562 16.328 1 96.19 93 GLY B CA 1
ATOM 2139 C C . GLY B 1 93 ? -0.557 14.648 17.531 1 96.19 93 GLY B C 1
ATOM 2140 O O . GLY B 1 93 ? -0.253 15.07 18.656 1 96.19 93 GLY B O 1
ATOM 2141 N N . SER B 1 94 ? -1.028 13.453 17.328 1 97.25 94 SER B N 1
ATOM 2142 C CA . SER B 1 94 ? -1.12 12.492 18.422 1 97.25 94 SER B CA 1
ATOM 2143 C C . SER B 1 94 ? 0.142 11.641 18.516 1 97.25 94 SER B C 1
ATOM 2145 O O . SER B 1 94 ? 0.138 10.469 18.125 1 97.25 94 SER B O 1
ATOM 2147 N N . ILE B 1 95 ? 1.178 12.172 19.203 1 98.25 95 ILE B N 1
ATOM 2148 C CA . ILE B 1 95 ? 2.479 11.531 19.047 1 98.25 95 ILE B CA 1
ATOM 2149 C C . ILE B 1 95 ? 2.904 10.906 20.375 1 98.25 95 ILE B C 1
ATOM 2151 O O . ILE B 1 95 ? 3.971 10.289 20.469 1 98.25 95 ILE B O 1
ATOM 2155 N N . GLU B 1 96 ? 2.059 11.008 21.438 1 98.31 96 GLU B N 1
ATOM 2156 C CA . GLU B 1 96 ? 2.416 10.367 22.703 1 98.31 96 GLU B CA 1
ATOM 2157 C C . GLU B 1 96 ? 2.498 8.852 22.547 1 98.31 96 GLU B C 1
ATOM 2159 O O . GLU B 1 96 ? 1.604 8.227 21.969 1 98.31 96 GLU B O 1
ATOM 2164 N N . GLY B 1 97 ? 3.561 8.273 23.094 1 98.38 97 GLY B N 1
ATOM 2165 C CA . GLY B 1 97 ? 3.727 6.828 23.078 1 98.38 97 GLY B CA 1
ATOM 2166 C C . GLY B 1 97 ? 4.211 6.297 21.734 1 98.38 97 GLY B C 1
ATOM 2167 O O . GLY B 1 97 ? 4.324 5.082 21.547 1 98.38 97 GLY B O 1
ATOM 2168 N N . THR B 1 98 ? 4.492 7.141 20.797 1 98.75 98 THR B N 1
ATOM 2169 C CA . THR B 1 98 ? 5.012 6.711 19.5 1 98.75 98 THR B CA 1
ATOM 2170 C C . THR B 1 98 ? 6.531 6.566 19.562 1 98.75 98 THR B C 1
ATOM 2172 O O . THR B 1 98 ? 7.176 7.059 20.484 1 98.75 98 THR B O 1
ATOM 2175 N N . PRO B 1 99 ? 7.09 5.789 18.625 1 98.81 99 PRO B N 1
ATOM 2176 C CA . PRO B 1 99 ? 8.547 5.66 18.609 1 98.81 99 PRO B CA 1
ATOM 2177 C C . PRO B 1 99 ? 9.25 6.926 18.125 1 98.81 99 PRO B C 1
ATOM 2179 O O . PRO B 1 99 ? 8.602 7.852 17.641 1 98.81 99 PRO B O 1
ATOM 2182 N N . GLY B 1 100 ? 10.602 6.879 18.359 1 98.75 100 GLY B N 1
ATOM 2183 C CA . GLY B 1 100 ? 11.453 7.957 17.906 1 98.75 100 GLY B CA 1
ATOM 2184 C C . GLY B 1 100 ? 12.258 7.594 16.672 1 98.75 100 GLY B C 1
ATOM 2185 O O . GLY B 1 100 ? 12.047 6.535 16.078 1 98.75 100 GLY B O 1
ATOM 2186 N N . ILE B 1 101 ? 13.148 8.516 16.312 1 98.81 101 ILE B N 1
ATOM 2187 C CA . ILE B 1 101 ? 13.984 8.344 15.125 1 98.81 101 ILE B CA 1
ATOM 2188 C C . ILE B 1 101 ? 15.133 9.352 15.156 1 98.81 101 ILE B C 1
ATOM 2190 O O . ILE B 1 101 ? 15.031 10.398 15.805 1 98.81 101 ILE B O 1
ATOM 2194 N N . THR B 1 102 ? 16.109 8.984 14.508 1 98.94 102 THR B N 1
ATOM 2195 C CA . THR B 1 102 ? 17.203 9.938 14.305 1 98.94 102 THR B CA 1
ATOM 2196 C C . THR B 1 102 ? 17.016 10.711 13.008 1 98.94 102 THR B C 1
ATOM 2198 O O . THR B 1 102 ? 16.688 10.125 11.969 1 98.94 102 THR B O 1
ATOM 2201 N N . ILE B 1 103 ? 17.219 12.039 13.117 1 98.94 103 ILE B N 1
ATOM 2202 C CA . ILE B 1 103 ? 17.094 12.953 11.992 1 98.94 103 ILE B CA 1
ATOM 2203 C C . ILE B 1 103 ? 18.422 13.656 11.742 1 98.94 103 ILE B C 1
ATOM 2205 O O . ILE B 1 103 ? 19.062 14.156 12.68 1 98.94 103 ILE B O 1
ATOM 2209 N N . LYS B 1 104 ? 18.828 13.664 10.484 1 98.94 104 LYS B N 1
ATOM 2210 C CA . LYS B 1 104 ? 20.109 14.266 10.156 1 98.94 104 LYS B CA 1
ATOM 2211 C C . LYS B 1 104 ? 19.953 15.352 9.094 1 98.94 104 LYS B C 1
ATOM 2213 O O . LYS B 1 104 ? 19.359 15.117 8.039 1 98.94 104 LYS B O 1
ATOM 2218 N N . GLY B 1 105 ? 20.469 16.578 9.391 1 98.75 105 GLY B N 1
ATOM 2219 C CA . GLY B 1 105 ? 20.594 17.672 8.43 1 98.75 105 GLY B CA 1
ATOM 2220 C C . GLY B 1 105 ? 22.031 18.047 8.141 1 98.75 105 GLY B C 1
ATOM 2221 O O . GLY B 1 105 ? 22.953 17.391 8.609 1 98.75 105 GLY B O 1
ATOM 2222 N N . PRO B 1 106 ? 22.25 19 7.312 1 98.75 106 PRO B N 1
ATOM 2223 C CA . PRO B 1 106 ? 23.609 19.375 6.902 1 98.75 106 PRO B CA 1
ATOM 2224 C C . PRO B 1 106 ? 24.438 19.938 8.055 1 98.75 106 PRO B C 1
ATOM 2226 O O . PRO B 1 106 ? 25.672 19.859 8.023 1 98.75 106 PRO B O 1
ATOM 2229 N N . ALA B 1 107 ? 23.766 20.438 9.055 1 98.69 107 ALA B N 1
ATOM 2230 C CA . ALA B 1 107 ? 24.5 21.125 10.117 1 98.69 107 ALA B CA 1
ATOM 2231 C C . ALA B 1 107 ? 24.562 20.266 11.383 1 98.69 107 ALA B C 1
ATOM 2233 O O . ALA B 1 107 ? 25.281 20.609 12.328 1 98.69 107 ALA B O 1
ATOM 2234 N N . GLY B 1 108 ? 23.781 19.234 11.445 1 98.62 108 GLY B N 1
ATOM 2235 C CA . GLY B 1 108 ? 23.766 18.422 12.648 1 98.62 108 GLY B CA 1
ATOM 2236 C C . GLY B 1 108 ? 22.719 17.328 12.625 1 98.62 108 GLY B C 1
ATOM 2237 O O . GLY B 1 108 ? 22.172 17.016 11.562 1 98.62 108 GLY B O 1
ATOM 2238 N N . GLU B 1 109 ? 22.594 16.688 13.828 1 98.75 109 GLU B N 1
ATOM 2239 C CA . GLU B 1 109 ? 21.656 15.578 13.977 1 98.75 109 GLU B CA 1
ATOM 2240 C C . GLU B 1 109 ? 20.906 15.664 15.297 1 98.75 109 GLU B C 1
ATOM 2242 O O . GLU B 1 109 ? 21.406 16.234 16.266 1 98.75 109 GLU B O 1
ATOM 2247 N N . VAL B 1 110 ? 19.719 15.188 15.266 1 98.75 110 VAL B N 1
ATOM 2248 C CA . VAL B 1 110 ? 18.906 15.117 16.484 1 98.75 110 VAL B CA 1
ATOM 2249 C C . VAL B 1 110 ? 18.156 13.797 16.531 1 98.75 110 VAL B C 1
ATOM 2251 O O . VAL B 1 110 ? 17.703 13.289 15.508 1 98.75 110 VAL B O 1
ATOM 2254 N N . THR B 1 111 ? 18.094 13.219 17.734 1 98.81 111 THR B N 1
ATOM 2255 C CA . THR B 1 111 ? 17.281 12.039 17.969 1 98.81 111 THR B CA 1
ATOM 2256 C C . THR B 1 111 ? 16.062 12.391 18.828 1 98.81 111 THR B C 1
ATOM 2258 O O . THR B 1 111 ? 16.203 12.875 19.953 1 98.81 111 THR B O 1
ATOM 2261 N N . ILE B 1 112 ? 14.938 12.18 18.234 1 98.75 112 ILE B N 1
ATOM 2262 C CA . ILE B 1 112 ? 13.719 12.406 19 1 98.75 112 ILE B CA 1
ATOM 2263 C C . ILE B 1 112 ? 13.258 11.102 19.641 1 98.75 112 ILE B C 1
ATOM 2265 O O . ILE B 1 112 ? 13.492 10.023 19.094 1 98.75 112 ILE B O 1
ATOM 2269 N N . ASP B 1 113 ? 12.516 11.188 20.734 1 98.25 113 ASP B N 1
ATOM 2270 C CA . ASP B 1 113 ? 12.117 9.992 21.484 1 98.25 113 ASP B CA 1
ATOM 2271 C C . ASP B 1 113 ? 10.688 9.578 21.125 1 98.25 113 ASP B C 1
ATOM 2273 O O . ASP B 1 113 ? 10.234 8.5 21.516 1 98.25 113 ASP B O 1
ATOM 2277 N N . LYS B 1 114 ? 10.031 10.453 20.469 1 98.62 114 LYS B N 1
ATOM 2278 C CA . LYS B 1 114 ? 8.688 10.195 19.984 1 98.62 114 LYS B CA 1
ATOM 2279 C C . LYS B 1 114 ? 8.391 11 18.719 1 98.62 114 LYS B C 1
ATOM 2281 O O . LYS B 1 114 ? 9.078 11.984 18.438 1 98.62 114 LYS B O 1
ATOM 2286 N N . GLY B 1 115 ? 7.363 10.57 17.891 1 98.81 115 GLY B N 1
ATOM 2287 C CA . GLY B 1 115 ? 6.922 11.445 16.828 1 98.81 115 GLY B CA 1
ATOM 2288 C C . GLY B 1 115 ? 6.832 10.75 15.477 1 98.81 115 GLY B C 1
ATOM 2289 O O . GLY B 1 115 ? 6.543 11.391 14.461 1 98.81 115 GLY B O 1
ATOM 2290 N N . VAL B 1 116 ? 7.098 9.461 15.438 1 98.94 116 VAL B N 1
ATOM 2291 C CA . VAL B 1 116 ? 6.984 8.75 14.172 1 98.94 116 VAL B CA 1
ATOM 2292 C C . VAL B 1 116 ? 5.633 8.047 14.094 1 98.94 116 VAL B C 1
ATOM 2294 O O . VAL B 1 116 ? 5.301 7.23 14.961 1 98.94 116 VAL B O 1
ATOM 2297 N N . ILE B 1 117 ? 4.871 8.414 13.078 1 98.88 117 ILE B N 1
ATOM 2298 C CA . ILE B 1 117 ? 3.545 7.816 12.953 1 98.88 117 ILE B CA 1
ATOM 2299 C C . ILE B 1 117 ? 3.303 7.406 11.5 1 98.88 117 ILE B C 1
ATOM 2301 O O . ILE B 1 117 ? 3.99 7.875 10.594 1 98.88 117 ILE B O 1
ATOM 2305 N N . VAL B 1 118 ? 2.4 6.457 11.297 1 98.69 118 VAL B N 1
ATOM 2306 C CA . VAL B 1 118 ? 1.644 6.309 10.062 1 98.69 118 VAL B CA 1
ATOM 2307 C C . VAL B 1 118 ? 0.37 7.148 10.125 1 98.69 118 VAL B C 1
ATOM 2309 O O . VAL B 1 118 ? -0.533 6.855 10.914 1 98.69 118 VAL B O 1
ATOM 2312 N N . ALA B 1 119 ? 0.311 8.133 9.281 1 97.19 119 ALA B N 1
ATOM 2313 C CA . ALA B 1 119 ? -0.806 9.07 9.391 1 97.19 119 ALA B CA 1
ATOM 2314 C C . ALA B 1 119 ? -2.131 8.383 9.078 1 97.19 119 ALA B C 1
ATOM 2316 O O . ALA B 1 119 ? -2.271 7.742 8.031 1 97.19 119 ALA B O 1
ATOM 2317 N N . ALA B 1 120 ? -3.074 8.523 10.008 1 98.25 120 ALA B N 1
ATOM 2318 C CA . ALA B 1 120 ? -4.422 8.016 9.766 1 98.25 120 ALA B CA 1
ATOM 2319 C C . ALA B 1 120 ? -5.078 8.734 8.586 1 98.25 120 ALA B C 1
ATOM 2321 O O . ALA B 1 120 ? -4.941 9.953 8.445 1 98.25 120 ALA B O 1
ATOM 2322 N N . ARG B 1 121 ? -5.73 7.945 7.75 1 98.88 121 ARG B N 1
ATOM 2323 C CA . ARG B 1 121 ? -6.5 8.547 6.664 1 98.88 121 ARG B CA 1
ATOM 2324 C C . ARG B 1 121 ? -7.551 9.508 7.211 1 98.88 121 ARG B C 1
ATOM 2326 O O . ARG B 1 121 ? -8.148 9.258 8.258 1 98.88 121 ARG B O 1
ATOM 2333 N N . HIS B 1 122 ? -7.738 10.672 6.492 1 98.88 122 HIS B N 1
ATOM 2334 C CA . HIS B 1 122 ? -8.633 11.711 6.98 1 98.88 122 HIS B CA 1
ATOM 2335 C C . HIS B 1 122 ? -9.016 12.68 5.863 1 98.88 122 HIS B C 1
ATOM 2337 O O . HIS B 1 122 ? -8.383 12.695 4.805 1 98.88 122 HIS B O 1
ATOM 2343 N N . ILE B 1 123 ? -10.047 13.406 6.121 1 98.81 123 ILE B N 1
ATOM 2344 C CA . ILE B 1 123 ? -10.461 14.477 5.23 1 98.81 123 ILE B CA 1
ATOM 2345 C C . ILE B 1 123 ? -10.5 15.797 6 1 98.81 123 ILE B C 1
ATOM 2347 O O . ILE B 1 123 ? -11.102 15.883 7.074 1 98.81 123 ILE B O 1
ATOM 2351 N N . HIS B 1 124 ? -9.852 16.781 5.41 1 98.69 124 HIS B N 1
ATOM 2352 C CA . HIS B 1 124 ? -10.055 18.156 5.871 1 98.69 124 HIS B CA 1
ATOM 2353 C C . HIS B 1 124 ? -11.344 18.75 5.301 1 98.69 124 HIS B C 1
ATOM 2355 O O . HIS B 1 124 ? -11.586 18.656 4.094 1 98.69 124 HIS B O 1
ATOM 2361 N N . PHE B 1 125 ? -12.141 19.328 6.219 1 98.56 125 PHE B N 1
ATOM 2362 C CA . PHE B 1 125 ? -13.32 20.078 5.82 1 98.56 125 PHE B CA 1
ATOM 2363 C C . PHE B 1 125 ? -13.25 21.516 6.32 1 98.56 125 PHE B C 1
ATOM 2365 O O . PHE B 1 125 ? -12.992 21.766 7.5 1 98.56 125 PHE B O 1
ATOM 2372 N N . HIS B 1 126 ? -13.453 22.406 5.332 1 98.19 126 HIS B N 1
ATOM 2373 C CA . HIS B 1 126 ? -13.867 23.703 5.855 1 98.19 126 HIS B CA 1
ATOM 2374 C C . HIS B 1 126 ? -15.227 23.609 6.547 1 98.19 126 HIS B C 1
ATOM 2376 O O . HIS B 1 126 ? -16.062 22.781 6.18 1 98.19 126 HIS B O 1
ATOM 2382 N N . THR B 1 127 ? -15.516 24.5 7.469 1 98.12 127 THR B N 1
ATOM 2383 C CA . THR B 1 127 ? -16.766 24.484 8.211 1 98.12 127 THR B CA 1
ATOM 2384 C C . THR B 1 127 ? -17.953 24.594 7.266 1 98.12 127 THR B C 1
ATOM 2386 O O . THR B 1 127 ? -19 23.984 7.5 1 98.12 127 THR B O 1
ATOM 2389 N N . SER B 1 128 ? -17.812 25.312 6.188 1 97.81 128 SER B N 1
ATOM 2390 C CA . SER B 1 128 ? -18.906 25.469 5.238 1 97.81 128 SER B CA 1
ATOM 2391 C C . SER B 1 128 ? -19.172 24.172 4.484 1 97.81 128 SER B C 1
ATOM 2393 O O . SER B 1 128 ? -20.328 23.812 4.258 1 97.81 128 SER B O 1
ATOM 2395 N N . ASP B 1 129 ? -18.156 23.484 4.082 1 96.81 129 ASP B N 1
ATOM 2396 C CA . ASP B 1 129 ? -18.312 22.188 3.412 1 96.81 129 ASP B CA 1
ATOM 2397 C C . ASP B 1 129 ? -18.969 21.172 4.336 1 96.81 129 ASP B C 1
ATOM 2399 O O . ASP B 1 129 ? -19.875 20.438 3.922 1 96.81 129 ASP B O 1
ATOM 2403 N N . ALA B 1 130 ? -18.469 21.125 5.555 1 97.81 130 ALA B N 1
ATOM 2404 C CA . ALA B 1 130 ? -19.016 20.203 6.543 1 97.81 130 ALA B CA 1
ATOM 2405 C C . ALA B 1 130 ? -20.5 20.453 6.762 1 97.81 130 ALA B C 1
ATOM 2407 O O . ALA B 1 130 ? -21.297 19.516 6.785 1 97.81 130 ALA B O 1
ATOM 2408 N N . ALA B 1 131 ? -20.844 21.703 6.883 1 97.38 131 ALA B N 1
ATOM 2409 C CA . ALA B 1 131 ? -22.234 22.078 7.105 1 97.38 131 ALA B CA 1
ATOM 2410 C C . ALA B 1 131 ? -23.109 21.672 5.922 1 97.38 131 ALA B C 1
ATOM 2412 O O . ALA B 1 131 ? -24.219 21.156 6.102 1 97.38 131 ALA B O 1
ATOM 2413 N N . LYS B 1 132 ? -22.578 21.906 4.805 1 96.88 132 LYS B N 1
ATOM 2414 C CA . LYS B 1 132 ? -23.312 21.578 3.58 1 96.88 132 LYS B CA 1
ATOM 2415 C C . LYS B 1 132 ? -23.656 20.094 3.533 1 96.88 132 LYS B C 1
ATOM 2417 O O . LYS B 1 132 ? -24.719 19.719 3.031 1 96.88 132 LYS B O 1
ATOM 2422 N N . TRP B 1 133 ? -22.797 19.281 4.086 1 96.94 133 TRP B N 1
ATOM 2423 C CA . TRP B 1 133 ? -22.969 17.844 3.934 1 96.94 133 TRP B CA 1
ATOM 2424 C C . TRP B 1 133 ? -23.391 17.203 5.25 1 96.94 133 TRP B C 1
ATOM 2426 O O . TRP B 1 133 ? -23.516 15.984 5.344 1 96.94 133 TRP B O 1
ATOM 2436 N N . GLY B 1 134 ? -23.547 17.969 6.281 1 97.56 134 GLY B N 1
ATOM 2437 C CA . GLY B 1 134 ? -23.953 17.453 7.582 1 97.56 134 GLY B CA 1
ATOM 2438 C C . GLY B 1 134 ? -22.891 16.594 8.234 1 97.56 134 GLY B C 1
ATOM 2439 O O . GLY B 1 134 ? -23.203 15.602 8.883 1 97.56 134 GLY B O 1
ATOM 2440 N N . ILE B 1 135 ? -21.688 16.938 7.988 1 98.25 135 ILE B N 1
ATOM 2441 C CA . ILE B 1 135 ? -20.578 16.188 8.547 1 98.25 135 ILE B CA 1
ATOM 2442 C C . ILE B 1 135 ? -20.016 16.922 9.766 1 98.25 135 ILE B C 1
ATOM 2444 O O . ILE B 1 135 ? -19.859 18.141 9.75 1 98.25 135 ILE B O 1
ATOM 2448 N N . GLU B 1 136 ? -19.719 16.141 10.805 1 98.19 136 GLU B N 1
ATOM 2449 C CA . GLU B 1 136 ? -19.219 16.703 12.055 1 98.19 136 GLU B CA 1
ATOM 2450 C C . GLU B 1 136 ? -17.734 16.391 12.258 1 98.19 136 GLU B C 1
ATOM 2452 O O . GLU B 1 136 ? -17.234 15.391 11.727 1 98.19 136 GLU B O 1
ATOM 2457 N N . ASP B 1 137 ? -17.109 17.25 13.031 1 98.25 137 ASP B N 1
ATOM 2458 C CA . ASP B 1 137 ? -15.719 16.984 13.414 1 98.25 137 ASP B CA 1
ATOM 2459 C C . ASP B 1 137 ? -15.594 15.641 14.125 1 98.25 137 ASP B C 1
ATOM 2461 O O . ASP B 1 137 ? -16.438 15.289 14.953 1 98.25 137 ASP B O 1
ATOM 2465 N N . LYS B 1 138 ? -14.586 14.867 13.7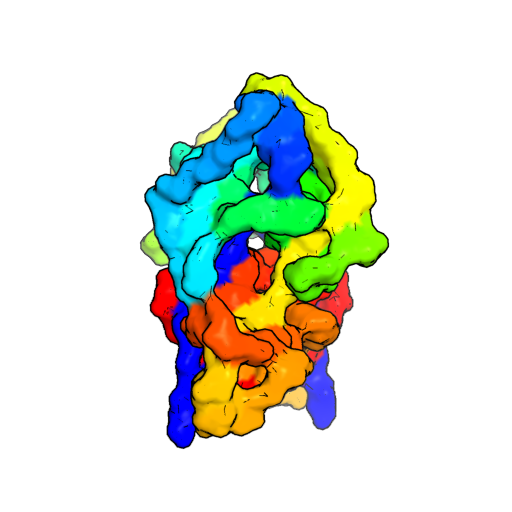27 1 97.94 138 LYS B N 1
ATOM 2466 C CA . LYS B 1 138 ? -14.203 13.586 14.312 1 97.94 138 LYS B CA 1
ATOM 2467 C C . LYS B 1 138 ? -15.164 12.484 13.883 1 97.94 138 LYS B C 1
ATOM 2469 O O . LYS B 1 138 ? -15.07 11.352 14.367 1 97.94 138 LYS B O 1
ATOM 2474 N N . GLN B 1 139 ? -16.078 12.781 13.031 1 98.38 139 GLN B N 1
ATOM 2475 C CA . GLN B 1 139 ? -16.922 11.742 12.469 1 98.38 139 GLN B CA 1
ATOM 2476 C C . GLN B 1 139 ? -16.109 10.75 11.641 1 98.38 139 GLN B C 1
ATOM 2478 O O . GLN B 1 139 ? -15.188 11.133 10.93 1 98.38 139 GLN B O 1
ATOM 2483 N N . MET B 1 140 ? -16.453 9.477 11.711 1 98.44 140 MET B N 1
ATOM 2484 C CA . MET B 1 140 ? -15.836 8.453 10.875 1 98.44 140 MET B CA 1
ATOM 2485 C C . MET B 1 140 ? -16.672 8.203 9.617 1 98.44 140 MET B C 1
ATOM 2487 O O . MET B 1 140 ? -17.859 7.891 9.703 1 98.44 140 MET B O 1
ATOM 2491 N N . LEU B 1 141 ? -15.992 8.297 8.516 1 98.75 141 LEU B N 1
ATOM 2492 C CA . LEU B 1 141 ? -16.672 8.227 7.23 1 98.75 141 LEU B CA 1
ATOM 2493 C C . LEU B 1 141 ? -16.219 7.004 6.441 1 98.75 141 LEU B C 1
ATOM 2495 O O . LEU B 1 141 ? -15.203 6.383 6.781 1 98.75 141 LEU B O 1
ATOM 2499 N N . LYS B 1 142 ? -16.969 6.598 5.465 1 98.75 142 LYS B N 1
ATOM 2500 C CA . LYS B 1 142 ? -16.594 5.66 4.414 1 98.75 142 LYS B CA 1
ATOM 2501 C C . LYS B 1 142 ? -16.406 6.379 3.08 1 98.75 142 LYS B C 1
ATOM 2503 O O . LYS B 1 142 ? -17.266 7.16 2.666 1 98.75 142 LYS B O 1
ATOM 2508 N N . VAL B 1 143 ? -15.312 6.137 2.453 1 98.88 143 VAL B N 1
ATOM 2509 C CA . VAL B 1 143 ? -14.969 6.859 1.232 1 98.88 143 VAL B CA 1
ATOM 2510 C C . VAL B 1 143 ? -14.586 5.867 0.137 1 98.88 143 VAL B C 1
ATOM 2512 O O . VAL B 1 143 ? -13.758 4.977 0.356 1 98.88 143 VAL B O 1
ATOM 2515 N N . ARG B 1 144 ? -15.117 6.027 -1.054 1 98.81 144 ARG B N 1
ATOM 2516 C CA . ARG B 1 144 ? -14.883 5.113 -2.168 1 98.81 144 ARG B CA 1
ATOM 2517 C C . ARG B 1 144 ? -13.945 5.738 -3.199 1 98.81 144 ARG B C 1
ATOM 2519 O O . ARG B 1 144 ? -14.141 6.883 -3.607 1 98.81 144 ARG B O 1
ATOM 2526 N N . LEU B 1 145 ? -12.922 5.066 -3.469 1 98.69 145 LEU B N 1
ATOM 2527 C CA . LEU B 1 145 ? -12.102 5.32 -4.648 1 98.69 145 LEU B CA 1
ATOM 2528 C C . LEU B 1 145 ? -12.391 4.293 -5.738 1 98.69 145 LEU B C 1
ATOM 2530 O O . LEU B 1 145 ? -12.188 3.094 -5.535 1 98.69 145 LEU B O 1
ATOM 2534 N N . GLY B 1 146 ? -12.773 4.738 -6.898 1 97.44 146 GLY B N 1
ATOM 2535 C CA . GLY B 1 146 ? -13.156 3.834 -7.969 1 97.44 146 GLY B CA 1
ATOM 2536 C C . GLY B 1 146 ? -11.984 3.379 -8.82 1 97.44 146 GLY B C 1
ATOM 2537 O O . GLY B 1 146 ? -10.836 3.451 -8.383 1 97.44 146 GLY B O 1
ATOM 2538 N N . GLY B 1 147 ? -12.359 2.76 -9.992 1 95.94 147 GLY B N 1
ATOM 2539 C CA . GLY B 1 147 ? -11.336 2.299 -10.922 1 95.94 147 GLY B CA 1
ATOM 2540 C C . GLY B 1 147 ? -11.094 0.805 -10.844 1 95.94 147 GLY B C 1
ATOM 2541 O O . GLY B 1 147 ? -11.812 0.087 -10.148 1 95.94 147 GLY B O 1
ATOM 2542 N N . ASP B 1 148 ? -10.055 0.306 -11.508 1 95.44 148 ASP B N 1
ATOM 2543 C CA . ASP B 1 148 ? -9.758 -1.117 -11.641 1 95.44 148 ASP B CA 1
ATOM 2544 C C . ASP B 1 148 ? -9.398 -1.732 -10.297 1 95.44 148 ASP B C 1
ATOM 2546 O O . ASP B 1 148 ? -9.703 -2.896 -10.031 1 95.44 148 ASP B O 1
ATOM 2550 N N . ARG B 1 149 ? -8.789 -0.905 -9.422 1 98.06 149 ARG B N 1
ATOM 2551 C CA . ARG B 1 149 ? -8.445 -1.353 -8.078 1 98.06 149 ARG B CA 1
ATOM 2552 C C . ARG B 1 149 ? -9.32 -0.663 -7.035 1 98.06 149 ARG B C 1
ATOM 2554 O O . ARG B 1 149 ? -8.836 -0.296 -5.961 1 98.06 149 ARG B O 1
ATOM 2561 N N . GLY B 1 150 ? -10.523 -0.479 -7.391 1 98.38 150 GLY B N 1
ATOM 2562 C CA . GLY B 1 150 ? -11.445 0.257 -6.535 1 98.38 150 GLY B CA 1
ATOM 2563 C C . GLY B 1 150 ? -11.555 -0.328 -5.141 1 98.38 150 GLY B C 1
ATOM 2564 O O . GLY B 1 150 ? -11.469 -1.544 -4.961 1 98.38 150 GLY B O 1
ATOM 2565 N N . LEU B 1 151 ? -11.805 0.586 -4.203 1 98.81 151 LEU B N 1
ATOM 2566 C CA . LEU B 1 151 ? -12.031 0.165 -2.824 1 98.81 151 LEU B CA 1
ATOM 2567 C C . LEU B 1 151 ? -12.812 1.226 -2.055 1 98.81 151 LEU B C 1
ATOM 2569 O O . LEU B 1 151 ? -12.961 2.355 -2.525 1 98.81 151 LEU B O 1
ATOM 2573 N N . VAL B 1 152 ? -13.336 0.792 -0.911 1 98.88 152 VAL B N 1
ATOM 2574 C CA . VAL B 1 152 ? -13.945 1.695 0.057 1 98.88 152 VAL B CA 1
ATOM 2575 C C . VAL B 1 152 ? -13.102 1.748 1.325 1 98.88 152 VAL B C 1
ATOM 2577 O O . VAL B 1 152 ? -12.891 0.726 1.983 1 98.88 152 VAL B O 1
ATOM 2580 N N . LEU B 1 153 ? -12.617 2.904 1.612 1 98.94 153 LEU B N 1
ATOM 2581 C CA . LEU B 1 153 ? -11.93 3.109 2.881 1 98.94 153 LEU B CA 1
ATOM 2582 C C . LEU B 1 153 ? -12.922 3.334 4.012 1 98.94 153 LEU B C 1
ATOM 2584 O O . LEU B 1 15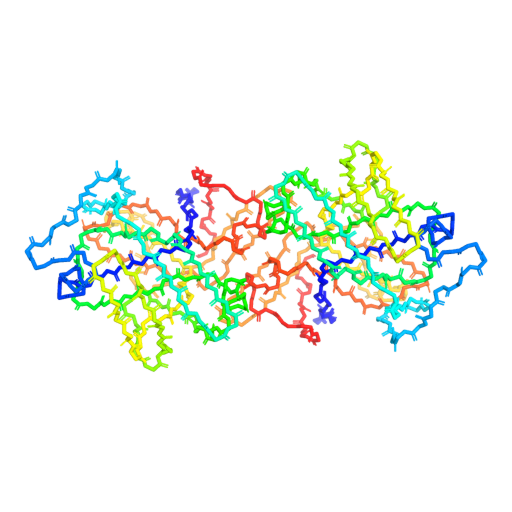3 ? -13.82 4.176 3.9 1 98.94 153 LEU B O 1
ATOM 2588 N N . GLU B 1 154 ? -12.711 2.547 5.047 1 98.75 154 GLU B N 1
ATOM 2589 C CA . GLU B 1 154 ? -13.484 2.746 6.266 1 98.75 154 GLU B CA 1
ATOM 2590 C C . GLU B 1 154 ? -12.688 3.537 7.301 1 98.75 154 GLU B C 1
ATOM 2592 O O . GLU B 1 154 ? -11.477 3.709 7.16 1 98.75 154 GLU B O 1
ATOM 2597 N N . ASN B 1 155 ? -13.383 4.07 8.336 1 98.44 155 ASN B N 1
ATOM 2598 C CA . ASN B 1 155 ? -12.75 4.785 9.438 1 98.44 155 ASN B CA 1
ATOM 2599 C C . ASN B 1 155 ? -11.93 5.973 8.945 1 98.44 155 ASN B C 1
ATOM 2601 O O . ASN B 1 155 ? -10.789 6.164 9.367 1 98.44 155 ASN B O 1
ATOM 2605 N N . VAL B 1 156 ? -12.492 6.719 7.992 1 98.88 156 VAL B N 1
ATOM 2606 C CA . VAL B 1 156 ? -11.875 7.953 7.527 1 98.88 156 VAL B CA 1
ATOM 2607 C C . VAL B 1 156 ? -12.273 9.109 8.438 1 98.88 156 VAL B C 1
ATOM 2609 O O . VAL B 1 156 ? -13.453 9.477 8.5 1 98.88 156 VAL B O 1
ATOM 2612 N N . LEU B 1 157 ? -11.336 9.672 9.094 1 98.69 157 LEU B N 1
ATOM 2613 C CA . LEU B 1 157 ? -11.586 10.703 10.086 1 98.69 157 LEU B CA 1
ATOM 2614 C C . LEU B 1 157 ? -11.938 12.031 9.414 1 98.69 157 LEU B C 1
ATOM 2616 O O . LEU B 1 157 ? -11.219 12.492 8.523 1 98.69 157 LEU B O 1
ATOM 2620 N N . ALA B 1 158 ? -13.078 12.633 9.789 1 98.75 158 ALA B N 1
ATOM 2621 C CA . ALA B 1 158 ? -13.398 13.992 9.375 1 98.75 158 ALA B CA 1
ATOM 2622 C C . ALA B 1 158 ? -12.766 15.016 10.312 1 98.75 158 ALA B C 1
ATOM 2624 O O . ALA B 1 158 ? -12.969 14.953 11.531 1 98.75 158 ALA B O 1
ATOM 2625 N N . ARG B 1 159 ? -12.023 15.891 9.797 1 98.62 159 ARG B N 1
ATOM 2626 C CA . ARG B 1 159 ? -11.469 17.016 10.531 1 98.62 159 ARG B CA 1
ATOM 2627 C C . ARG B 1 159 ? -12.039 18.344 10.031 1 98.62 159 ARG B C 1
ATOM 2629 O O . ARG B 1 159 ? -11.805 18.734 8.883 1 98.62 159 ARG B O 1
ATOM 2636 N N . VAL B 1 160 ? -12.75 19.062 10.938 1 98.62 160 VAL B N 1
ATOM 2637 C CA . VAL B 1 160 ? -13.484 20.234 10.5 1 98.62 160 VAL B CA 1
ATOM 2638 C C . VAL B 1 160 ? -12.898 21.484 11.156 1 98.62 160 VAL B C 1
ATOM 2640 O O . VAL B 1 160 ? -12.742 21.531 12.383 1 98.62 160 VAL B O 1
ATOM 2643 N N . SER B 1 161 ? -12.57 22.438 10.352 1 98.19 161 SER B N 1
ATOM 2644 C CA . SER B 1 161 ? -12.062 23.719 10.812 1 98.19 161 SER B CA 1
ATOM 2645 C C . SER B 1 161 ? -12.258 24.797 9.766 1 98.19 161 SER B C 1
ATOM 2647 O O . SER B 1 161 ? -12.297 24.516 8.57 1 98.19 161 SER B O 1
ATOM 2649 N N . ASP B 1 162 ? -12.289 26.016 10.164 1 97.94 162 ASP B N 1
ATOM 2650 C CA . ASP B 1 162 ? -12.414 27.125 9.219 1 97.94 162 ASP B CA 1
ATOM 2651 C C . ASP B 1 162 ? -11.062 27.469 8.594 1 97.94 162 ASP B C 1
ATOM 2653 O O . ASP B 1 162 ? -10.992 28.281 7.664 1 97.94 162 ASP B O 1
ATOM 2657 N N . SER B 1 163 ? -10.039 26.812 9.023 1 97.25 163 SER B N 1
ATOM 2658 C CA . SER B 1 163 ? -8.703 27.047 8.477 1 97.25 163 SER B CA 1
ATOM 2659 C C . SER B 1 163 ? -8.367 26.016 7.406 1 97.25 163 SER B C 1
ATOM 2661 O O . SER B 1 163 ? -7.285 26.062 6.812 1 97.25 163 SER B O 1
ATOM 2663 N N . PHE B 1 164 ? -9.273 25.062 7.156 1 98 164 PHE B N 1
ATOM 2664 C CA . PHE B 1 164 ? -8.977 23.969 6.238 1 98 164 PHE B CA 1
ATOM 2665 C C . PHE B 1 164 ? -9.586 24.219 4.867 1 98 164 PHE B C 1
ATOM 2667 O O . PHE B 1 164 ? -10.594 24.938 4.754 1 98 164 PHE B O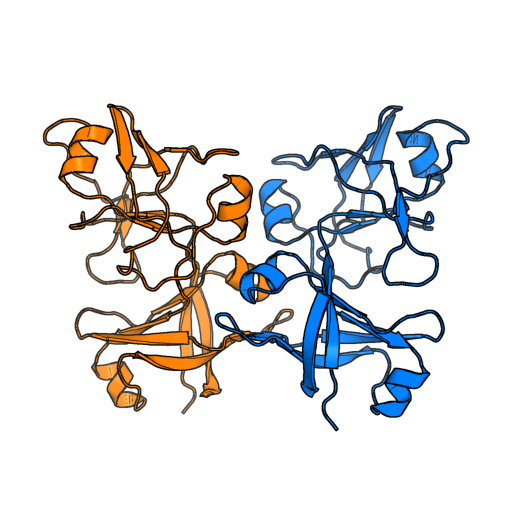 1
ATOM 2674 N N . ALA B 1 165 ? -8.914 23.719 3.846 1 97.94 165 ALA B N 1
ATOM 2675 C CA . ALA B 1 165 ? -9.516 23.5 2.535 1 97.94 165 ALA B CA 1
ATOM 2676 C C . ALA B 1 165 ? -9.914 22.047 2.35 1 97.94 165 ALA B C 1
ATOM 2678 O O . ALA B 1 165 ? -9.258 21.141 2.877 1 97.94 165 ALA B O 1
ATOM 2679 N N . LEU B 1 166 ? -10.961 21.797 1.624 1 98.12 166 LEU B N 1
ATOM 2680 C CA . LEU B 1 166 ? -11.469 20.453 1.387 1 98.12 166 LEU B CA 1
ATOM 2681 C C . LEU B 1 166 ? -10.414 19.594 0.693 1 98.12 166 LEU B C 1
ATOM 2683 O O . LEU B 1 166 ? -10.016 19.891 -0.435 1 98.12 166 LEU B O 1
ATOM 2687 N N . ASP B 1 167 ? -9.984 18.516 1.4 1 98.5 167 ASP B N 1
ATOM 2688 C CA . ASP B 1 167 ? -8.953 17.641 0.854 1 98.5 167 ASP B CA 1
ATOM 2689 C C . ASP B 1 167 ? -8.875 16.328 1.629 1 98.5 167 ASP B C 1
ATOM 2691 O O . ASP B 1 167 ? -8.883 16.328 2.861 1 98.5 167 ASP B O 1
ATOM 2695 N N . MET B 1 168 ? -8.82 15.219 0.913 1 98.75 168 MET B N 1
ATOM 2696 C CA . MET B 1 168 ? -8.609 13.914 1.536 1 98.75 168 MET B CA 1
ATOM 2697 C C . MET B 1 168 ? -7.137 13.531 1.522 1 98.75 168 MET B C 1
ATOM 2699 O O . MET B 1 168 ? -6.465 13.664 0.497 1 98.75 168 MET B O 1
ATOM 2703 N N . HIS B 1 169 ? -6.668 13.062 2.615 1 98.75 169 HIS B N 1
ATOM 2704 C CA . HIS B 1 169 ? -5.281 12.633 2.725 1 98.75 169 HIS B CA 1
ATOM 2705 C C . HIS B 1 169 ? -5.188 11.133 3.004 1 98.75 169 HIS B C 1
ATOM 2707 O O . HIS B 1 169 ? -5.703 10.656 4.016 1 98.75 169 HIS B O 1
ATOM 2713 N N . ILE B 1 170 ? -4.52 10.445 2.08 1 98.81 170 ILE B N 1
ATOM 2714 C CA . ILE B 1 170 ? -4.195 9.031 2.248 1 98.81 170 ILE B CA 1
ATOM 2715 C C . ILE B 1 170 ? -2.701 8.812 2.01 1 98.81 170 ILE B C 1
ATOM 2717 O O . ILE B 1 170 ? -2.045 9.625 1.359 1 98.81 170 ILE B O 1
ATOM 2721 N N . ASP B 1 171 ? -2.223 7.715 2.58 1 98.56 171 ASP B N 1
ATOM 2722 C CA . ASP B 1 171 ? -0.799 7.457 2.379 1 98.56 171 ASP B CA 1
ATOM 2723 C C . ASP B 1 171 ? -0.562 6.656 1.099 1 98.56 171 ASP B C 1
ATOM 2725 O O . ASP B 1 171 ? -1.509 6.332 0.379 1 98.56 171 ASP B O 1
ATOM 2729 N N . THR B 1 172 ? 0.68 6.328 0.82 1 98.5 172 THR B N 1
ATOM 2730 C CA . THR B 1 172 ? 1.037 5.719 -0.456 1 98.5 172 THR B CA 1
ATOM 2731 C C . THR B 1 172 ? 0.572 4.266 -0.507 1 98.5 172 THR B C 1
ATOM 2733 O O . THR B 1 172 ? 0.234 3.754 -1.577 1 98.5 172 THR B O 1
ATOM 2736 N N . ASP B 1 173 ? 0.557 3.541 0.626 1 98.69 173 ASP B N 1
ATOM 2737 C CA . ASP B 1 173 ? 0.006 2.189 0.627 1 98.69 173 ASP B CA 1
ATOM 2738 C C . ASP B 1 173 ? -1.456 2.191 0.188 1 98.69 173 ASP B C 1
ATOM 2740 O O . ASP B 1 173 ? -1.862 1.375 -0.641 1 98.69 173 ASP B O 1
ATOM 2744 N N . GLU B 1 174 ? -2.176 3.1 0.743 1 98.88 174 GLU B N 1
ATOM 2745 C CA . GLU B 1 174 ? -3.596 3.217 0.424 1 98.88 174 GLU B CA 1
ATOM 2746 C C . GLU B 1 174 ? -3.801 3.645 -1.026 1 98.88 174 GLU B C 1
ATOM 2748 O O . GLU B 1 174 ? -4.68 3.121 -1.716 1 98.88 174 GLU B O 1
ATOM 2753 N N . ALA B 1 175 ? -3.012 4.59 -1.456 1 98.75 175 ALA B N 1
ATOM 2754 C CA . ALA B 1 175 ? -3.107 5.043 -2.842 1 98.75 175 ALA B CA 1
ATOM 2755 C C . ALA B 1 175 ? -2.785 3.908 -3.811 1 98.75 175 ALA B C 1
ATOM 2757 O O . ALA B 1 175 ? -3.512 3.691 -4.785 1 98.75 175 ALA B O 1
ATOM 2758 N N . ASN B 1 176 ? -1.756 3.189 -3.5 1 98.5 176 ASN B N 1
ATOM 2759 C CA . ASN B 1 176 ? -1.354 2.076 -4.355 1 98.5 176 ASN B CA 1
ATOM 2760 C C . ASN B 1 176 ? -2.387 0.953 -4.336 1 98.5 176 ASN B C 1
ATOM 2762 O O . ASN B 1 176 ? -2.631 0.311 -5.359 1 98.5 176 ASN B O 1
ATOM 2766 N N . ALA B 1 177 ? -2.943 0.733 -3.193 1 98.69 177 ALA B N 1
ATOM 2767 C CA . ALA B 1 177 ? -3.984 -0.287 -3.078 1 98.69 177 ALA B CA 1
ATOM 2768 C C . ALA B 1 177 ? -5.191 0.063 -3.941 1 98.69 177 ALA B C 1
ATOM 2770 O O . ALA B 1 177 ? -5.875 -0.828 -4.457 1 98.69 177 ALA B O 1
ATOM 2771 N N . ALA B 1 178 ? -5.426 1.313 -4.133 1 98.69 178 ALA B N 1
ATOM 2772 C CA . ALA B 1 178 ? -6.605 1.792 -4.848 1 98.69 178 ALA B CA 1
ATOM 2773 C C . ALA B 1 178 ? -6.277 2.094 -6.309 1 98.69 178 ALA B C 1
ATOM 2775 O O . ALA B 1 178 ? -7.18 2.311 -7.121 1 98.69 178 ALA B O 1
ATOM 2776 N N . GLY B 1 179 ? -5.008 2.154 -6.621 1 97.88 179 GLY B N 1
ATOM 2777 C CA . GLY B 1 179 ? -4.617 2.691 -7.914 1 97.88 179 GLY B CA 1
ATOM 2778 C C . GLY B 1 179 ? -4.887 4.18 -8.047 1 97.88 179 GLY B C 1
ATOM 2779 O O . GLY B 1 179 ? -5.16 4.668 -9.148 1 97.88 179 GLY B O 1
ATOM 2780 N N . ALA B 1 180 ? -4.836 4.875 -6.949 1 98 180 ALA B N 1
ATOM 2781 C CA . ALA B 1 180 ? -5.184 6.297 -6.922 1 98 180 ALA B CA 1
ATOM 2782 C C . ALA B 1 180 ? -3.943 7.164 -7.109 1 98 180 ALA B C 1
ATOM 2784 O O . ALA B 1 180 ? -2.832 6.758 -6.762 1 98 180 ALA B O 1
ATOM 2785 N N . ARG B 1 181 ? -4.223 8.328 -7.707 1 96.81 181 ARG B N 1
ATOM 2786 C CA . ARG B 1 181 ? -3.193 9.344 -7.879 1 96.81 181 ARG B CA 1
ATOM 2787 C C . ARG B 1 181 ? -3.619 10.664 -7.242 1 96.81 181 ARG B C 1
ATOM 2789 O O . ARG B 1 181 ? -4.809 10.906 -7.035 1 96.81 181 ARG B O 1
ATOM 2796 N N . ASN B 1 182 ? -2.498 11.375 -6.883 1 96.19 182 ASN B N 1
ATOM 2797 C CA . ASN B 1 182 ? -2.783 12.727 -6.418 1 96.19 182 ASN B CA 1
ATOM 2798 C C . ASN B 1 182 ? -3.686 13.477 -7.395 1 96.19 182 ASN B C 1
ATOM 2800 O O . ASN B 1 182 ? -3.441 13.469 -8.602 1 96.19 182 ASN B O 1
ATOM 2804 N N . GLY B 1 183 ? -4.754 14.094 -6.898 1 95.75 183 GLY B N 1
ATOM 2805 C CA . GLY B 1 183 ? -5.656 14.875 -7.73 1 95.75 183 GLY B CA 1
ATOM 2806 C C . GLY B 1 183 ? -6.895 14.102 -8.148 1 95.75 183 GLY B C 1
ATOM 2807 O O . GLY B 1 183 ? -7.863 14.695 -8.633 1 95.75 183 GLY B O 1
ATOM 2808 N N . ASP B 1 184 ? -6.863 12.828 -8.008 1 97.75 184 ASP B N 1
ATOM 2809 C CA . ASP B 1 184 ? -8.07 12.047 -8.266 1 97.75 184 ASP B CA 1
ATOM 2810 C C . ASP B 1 184 ? -9.219 12.492 -7.359 1 97.75 184 ASP B C 1
ATOM 2812 O O . ASP B 1 184 ? -9.031 13.328 -6.477 1 97.75 184 ASP B O 1
ATOM 2816 N N . THR B 1 185 ? -10.383 11.969 -7.656 1 97.94 185 THR B N 1
ATOM 2817 C CA . THR B 1 185 ? -11.57 12.258 -6.863 1 97.94 185 THR B CA 1
ATOM 2818 C C . THR B 1 185 ? -12.062 11.008 -6.152 1 97.94 185 THR B C 1
ATOM 2820 O O . THR B 1 185 ? -12.023 9.906 -6.715 1 97.94 185 THR B O 1
ATOM 2823 N N . ALA B 1 186 ? -12.516 11.195 -4.941 1 98.5 186 ALA B N 1
ATOM 2824 C CA . ALA B 1 186 ? -13.133 10.125 -4.156 1 98.5 186 ALA B CA 1
ATOM 2825 C C . ALA B 1 186 ? -14.547 10.508 -3.734 1 98.5 186 ALA B C 1
ATOM 2827 O O . ALA B 1 186 ? -14.906 11.688 -3.725 1 98.5 186 ALA B O 1
ATOM 2828 N N . GLU B 1 187 ? -15.328 9.477 -3.398 1 98.69 187 GLU B N 1
ATOM 2829 C CA . GLU B 1 187 ? -16.734 9.695 -3.049 1 98.69 187 GLU B CA 1
ATOM 2830 C C . GLU B 1 187 ? -17 9.289 -1.603 1 98.69 187 GLU B C 1
ATOM 2832 O O . GLU B 1 187 ? -16.75 8.156 -1.21 1 98.69 187 GLU B O 1
ATOM 2837 N N . ILE B 1 188 ? -17.562 10.227 -0.841 1 98.62 188 ILE B N 1
ATOM 2838 C CA . ILE B 1 188 ? -18.047 9.883 0.497 1 98.62 188 ILE B CA 1
ATOM 2839 C C . ILE B 1 188 ? -19.359 9.125 0.4 1 98.62 188 ILE B C 1
ATOM 2841 O O . ILE B 1 188 ? -20.344 9.648 -0.135 1 98.62 188 ILE B O 1
ATOM 2845 N N . ILE B 1 189 ? -19.469 7.953 0.903 1 97.88 189 ILE B N 1
ATOM 2846 C CA . ILE B 1 189 ? -20.656 7.133 0.69 1 97.88 189 ILE B CA 1
ATOM 2847 C C . ILE B 1 189 ? -21.359 6.887 2.023 1 97.88 189 ILE B C 1
ATOM 2849 O O . ILE B 1 189 ? -22.422 6.281 2.064 1 97.88 189 ILE B O 1
ATOM 2853 N N . ASP B 1 190 ? -20.812 7.207 3.111 1 89.62 190 ASP B N 1
ATOM 2854 C CA . ASP B 1 190 ? -21.453 7.137 4.426 1 89.62 190 ASP B CA 1
ATOM 2855 C C . ASP B 1 190 ? -20.766 8.07 5.418 1 89.62 190 ASP B C 1
ATOM 2857 O O . ASP B 1 190 ? -19.578 8.383 5.266 1 89.62 190 ASP B O 1
#

Solvent-accessible surface area (backbone atoms only — not comparable to full-atom values): 19007 Å² total; per-residue (Å²): 134,89,48,66,41,43,32,38,60,43,68,60,33,29,36,37,16,63,72,52,41,20,49,20,64,28,84,86,54,73,91,45,79,64,42,78,49,86,39,71,86,31,23,37,29,66,52,55,29,23,39,43,45,82,64,29,66,44,74,74,33,41,30,39,35,63,69,35,94,59,47,34,38,36,37,38,64,69,52,23,65,57,17,50,41,89,46,49,77,26,54,86,89,60,37,81,93,27,44,47,46,36,37,38,35,94,57,30,69,50,73,44,76,40,18,31,26,19,57,48,42,32,32,35,21,18,49,67,59,23,59,74,69,72,53,52,66,70,37,67,26,30,36,34,36,63,70,84,35,14,29,33,42,35,61,27,33,29,44,60,34,82,71,38,41,72,35,28,41,36,34,52,34,43,25,52,38,24,68,56,52,69,69,38,70,29,35,54,77,84,134,89,47,68,41,43,32,39,61,43,68,60,33,29,36,38,16,63,72,52,41,19,47,21,62,29,84,85,54,72,90,44,79,64,43,79,50,86,40,71,86,31,22,35,30,67,52,56,29,24,41,44,46,81,64,29,66,45,74,73,34,41,28,40,34,64,68,36,94,60,48,34,38,36,36,37,63,70,50,24,65,58,16,51,40,89,45,48,77,26,55,87,88,62,38,82,92,27,43,48,45,35,38,37,34,92,58,30,68,50,73,44,74,38,19,32,26,19,57,48,44,30,31,36,21,19,48,67,58,22,59,74,68,71,51,52,67,69,37,69,26,31,36,34,36,61,70,84,35,13,29,32,41,35,62,29,33,29,42,60,34,81,71,37,43,73,36,28,41,35,34,52,35,44,24,51,39,24,68,54,52,69,70,38,68,30,34,54,79,84

Foldseek 3Di:
DWAKFFEAADAKAKAAAPVVCCQAPHHPDAWAAPAADQFPPKGWTPDFKKKAADQGIDGGHIYMDDHDPHMAIEHAPVVCVNRVAPAEEDAPPPWPPGAWIKIHHPNHIDIDGIHYHHYAKEWEEEQVSCVVVVHDAQDWFWKWQDDPLIDIDTRHGYHYYNRTDTYIYDYPVVCVSHVHDRGDMMTTDD/DWAKFFEAADAKAKAAAPVVCCQAPHNPDAWAAPAADQFPPKGWTPDFKKKAADQGIDGGHIYMDDHDPHMAIEHAPVVCVNRVAPAEEDAPPPWPPGAWIKIHHPNHIDIDGIHYHHYAKEWEEEQVSCVVVVHDAQDWFWKWQDDPLIDIDTRHGYHYYNRTDTYIYDYPVVCVSHVHDRGDMMTTDD

Organism: NCBI:txid248903

pLDDT: mean 98.03, std 2.22, range [72.0, 98.94]

Radius of gyration: 22.66 Å; Cα contacts (8 Å, |Δi|>4): 1013; chains: 2; bounding box: 51×61×46 Å

Nearest PDB structures (foldseek):
  5cuo-assembly1_A  TM=9.939E-01  e=3.556E-26  Rhodopseudomonas palustris BisB18
  5ifs-assembly1_D  TM=7.057E-01  e=4.289E-02  Homo sapiens
  7z34-assembly1_m  TM=6.143E-01  e=2.446E-01  Saccharomyces cerevisiae S288C
  7wbb-assembly1_F  TM=6.264E-01  e=3.539E-01  Saccharomyces cerevisiae
  7ykk-assembly1_D  TM=6.715E-01  e=1.017E+00  Saccharomyces cerevisiae

Sequence (380 aa):
MTKTVPVGVSARHIHVSQEHVEILFGKGYELTEFKPLSQPGQYAANETVAVIGSKGQFDKVRILGPVRPETQLEISMTDSFAIGVKAPVRESGSIEGTPGITIKGPAGEVTIDKGVIVAARHIHFHTSDAAKWGIEDKQMLKVRLGGDRGLVLENVLARVSDSFALDMHIDTDEANAAGARNGDTAEIIDMTKTVPVGVSARHIHVSQEHVEILFGKGYELTEFKPLSQPGQYAANETVAVIGSKGQFDKVRILGPVRPETQLEISMTDSFAIGVKAPVRESGSIEGTPGITIKGPAGEVTIDKGVIVAARHIHFHTSDAAKWGIEDKQMLKVRLGGDRGLVLENVLARVSDSFALDMHIDTDEANAAGARNGDTAEIID

InterPro domains:
  IPR008300 Phosphate propanoyltransferase [NF011652] (5-189)
  IPR008300 Phosphate propanoyltransferase [PF06130] (6-180)
  IPR008300 Phosphate propanoyltransferase [PIRSF010130] (3-189)
  IPR008300 Phosphate propanoyltransferase [PTHR39453] (3-189)